Protein AF-A0A960WWF0-F1 (afdb_monomer)

pLDDT: mean 87.55, std 12.48, range [38.69, 98.38]

Mean predicted aligned error: 7.87 Å

Solvent-accessible surface area (backbone atoms only — not comparable to full-atom values): 12895 Å² total; per-residue (Å²): 133,82,84,79,66,78,76,80,79,58,61,78,89,78,50,83,87,71,92,72,83,80,56,82,59,89,64,68,84,74,41,84,50,78,66,40,29,57,54,46,32,54,31,53,75,71,74,46,76,85,78,80,82,72,55,70,64,59,49,49,40,48,52,27,39,72,49,34,64,39,79,54,59,69,83,77,71,60,83,82,85,68,87,78,57,60,65,64,51,48,54,53,43,60,70,31,72,44,19,8,55,44,53,30,51,63,50,35,64,56,54,65,66,55,83,68,74,58,95,86,44,80,73,79,70,68,44,54,49,28,55,52,41,45,23,49,39,52,55,67,66,54,52,68,70,56,54,53,45,29,28,75,43,29,94,75,42,95,82,56,52,82,82,46,56,33,35,37,34,58,62,64,65,50,76,61,79,87,73,64,86,86,52,58,69,69,58,53,51,49,56,54,48,52,47,50,47,54,48,48,36,45,46,26,41,62,76,69,71,36,89,109

Radius of gyration: 24.23 Å; Cα contacts (8 Å, |Δi|>4): 178; chains: 1; bounding box: 60×65×60 Å

Foldseek 3Di:
DDPPPVPPPDPPVPDDDDDDDQDDAPPPPQDPDSVSSVVRVVCVVVVHDDDDDDDPLVVLQCLLCVQQVDGDDVVSVDDDDDPDPVVVSNVVSQLDLSNLVVVLVVVCVLLVQDQDDDPQFPLPDRSVLLSVLSSVCSNVVPDPVVLVCLCPPLVPDPPRDPSSVSSVSSLSVQTDHDQPVPDDPVVSVVSVVVSVQSSVQSCCCNPVVDGD

Sequence (212 aa):
MAEENPSKDLPWAFHPLREQPLPEVKNTTWAKNRIDHFILAELEKNGLSPAPEADPRTLARRMSFDLIGLPPAAKIGGSPPTPIDYQSLIDELLASPHYGERWARHWLDLARYADVTESWSDAKSPAWLYRDWVIAAFNRDLSYDRFVIHQLANDLLPDSHPEDNAALGF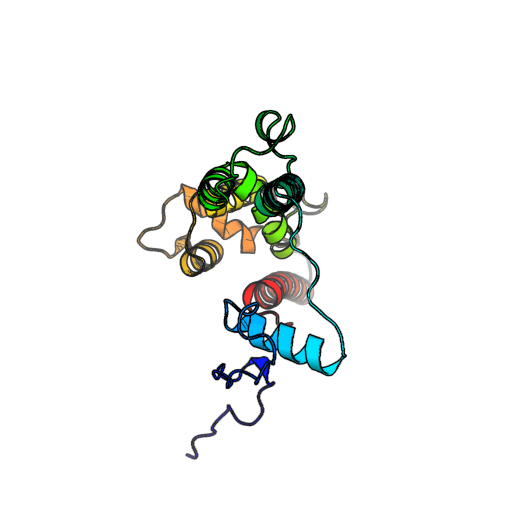IGLSPSYWKELQLPPEIISVTVAEEWEERMDAFGRTFLGLTL

Structure (mmCIF, N/CA/C/O backbone):
data_AF-A0A960WWF0-F1
#
_entry.id   AF-A0A960WWF0-F1
#
loop_
_atom_site.group_PDB
_atom_site.id
_atom_site.type_symbol
_atom_site.label_atom_id
_atom_site.label_alt_id
_atom_site.label_comp_id
_atom_site.label_asym_id
_atom_site.label_entity_id
_atom_site.label_seq_id
_atom_site.pdbx_PDB_ins_code
_atom_site.Cartn_x
_atom_site.Cartn_y
_atom_site.Cartn_z
_atom_site.occupancy
_atom_site.B_iso_or_equiv
_atom_site.auth_seq_id
_atom_site.auth_comp_id
_atom_site.auth_asym_id
_atom_site.auth_atom_id
_atom_site.pdbx_PDB_model_num
ATOM 1 N N . MET A 1 1 ? 11.484 -44.200 -6.581 1.00 38.69 1 MET A N 1
ATOM 2 C CA . MET A 1 1 ? 11.792 -42.775 -6.360 1.00 38.69 1 MET A CA 1
ATOM 3 C C . MET A 1 1 ? 10.978 -42.368 -5.155 1.00 38.69 1 MET A C 1
ATOM 5 O O . MET A 1 1 ? 9.762 -42.461 -5.227 1.00 38.69 1 MET A O 1
ATOM 9 N N . ALA A 1 2 ? 11.630 -42.125 -4.021 1.00 40.56 2 ALA A N 1
ATOM 10 C CA . ALA A 1 2 ? 10.933 -41.632 -2.842 1.00 40.56 2 ALA A CA 1
ATOM 11 C C . ALA A 1 2 ? 10.467 -40.205 -3.147 1.00 40.56 2 ALA A C 1
ATOM 13 O O . ALA A 1 2 ? 11.262 -39.413 -3.649 1.00 40.56 2 ALA A O 1
ATOM 14 N N . GLU A 1 3 ? 9.192 -39.909 -2.899 1.00 45.66 3 GLU A N 1
ATOM 15 C CA . GLU A 1 3 ? 8.708 -38.535 -2.796 1.00 45.66 3 GLU A CA 1
ATOM 16 C C . GLU A 1 3 ? 9.453 -37.890 -1.628 1.00 45.66 3 GLU A C 1
ATOM 18 O O . GLU A 1 3 ? 9.118 -38.084 -0.457 1.00 45.66 3 GLU A O 1
ATOM 23 N N . GLU A 1 4 ? 10.535 -37.185 -1.944 1.00 49.38 4 GLU A N 1
ATOM 24 C CA . GLU A 1 4 ? 11.105 -36.200 -1.043 1.00 49.38 4 GLU A CA 1
ATOM 25 C C . GLU A 1 4 ? 9.980 -35.208 -0.764 1.00 49.38 4 GLU A C 1
ATOM 27 O O . GLU A 1 4 ? 9.471 -34.566 -1.677 1.00 49.38 4 GLU A O 1
ATOM 32 N N . ASN A 1 5 ? 9.502 -35.180 0.477 1.00 50.72 5 ASN A N 1
ATOM 33 C CA . ASN A 1 5 ? 8.508 -34.220 0.915 1.00 50.72 5 ASN A CA 1
ATOM 34 C C . ASN A 1 5 ? 9.291 -32.987 1.391 1.00 50.72 5 ASN A C 1
ATOM 36 O O . ASN A 1 5 ? 9.748 -32.990 2.540 1.00 50.72 5 ASN A O 1
ATOM 40 N N . PRO A 1 6 ? 9.501 -31.960 0.542 1.00 54.50 6 PRO A N 1
ATOM 41 C CA . PRO A 1 6 ? 10.378 -30.824 0.846 1.00 54.50 6 PRO A CA 1
ATOM 42 C C . PRO A 1 6 ? 9.882 -29.991 2.036 1.00 54.50 6 PRO A C 1
ATOM 44 O O . PRO A 1 6 ? 10.555 -29.070 2.482 1.00 54.50 6 PRO A O 1
ATOM 47 N N . SER A 1 7 ? 8.699 -30.301 2.575 1.00 59.25 7 SER A N 1
ATOM 48 C CA . SER A 1 7 ? 8.036 -29.511 3.601 1.00 59.25 7 SER A CA 1
ATOM 49 C C . SER A 1 7 ? 8.588 -29.686 5.018 1.00 59.25 7 SER A C 1
ATOM 51 O O . SER A 1 7 ? 8.099 -28.998 5.907 1.00 59.25 7 SER A O 1
ATOM 53 N N . LYS A 1 8 ? 9.480 -30.648 5.301 1.00 57.59 8 LYS A N 1
ATOM 54 C CA . LYS A 1 8 ? 9.875 -30.937 6.698 1.00 57.59 8 LYS A CA 1
ATOM 55 C C . LYS A 1 8 ? 10.958 -30.016 7.266 1.00 57.59 8 LYS A C 1
ATOM 57 O O . LYS A 1 8 ? 10.985 -29.868 8.483 1.00 57.59 8 LYS A O 1
ATOM 62 N N . ASP A 1 9 ? 11.746 -29.363 6.414 1.00 80.19 9 ASP A N 1
ATOM 63 C CA . ASP A 1 9 ? 12.900 -28.550 6.835 1.00 80.19 9 ASP A CA 1
ATOM 64 C C . ASP A 1 9 ? 12.750 -27.047 6.523 1.00 80.19 9 ASP A C 1
ATOM 66 O O . ASP A 1 9 ? 13.706 -26.281 6.652 1.00 80.19 9 ASP A O 1
ATOM 70 N N . LEU A 1 10 ? 11.562 -26.592 6.111 1.00 83.2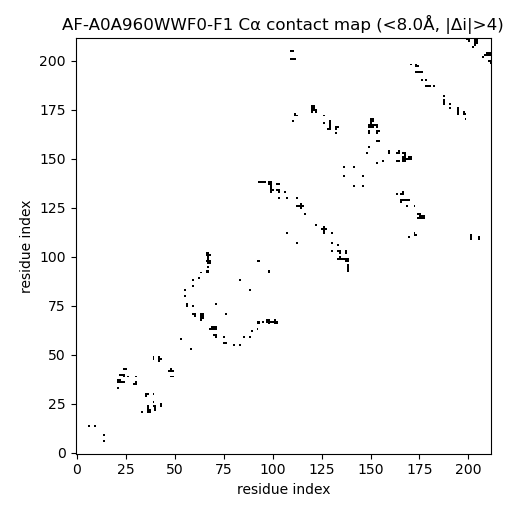5 10 LEU A N 1
ATOM 71 C CA . LEU A 1 10 ? 11.333 -25.173 5.837 1.00 83.25 10 LEU A CA 1
ATOM 72 C C . LEU A 1 10 ? 11.157 -24.363 7.140 1.00 83.25 10 LEU A C 1
ATOM 74 O O . LEU A 1 10 ? 10.583 -24.862 8.110 1.00 83.25 10 LEU A O 1
ATOM 78 N N . PRO A 1 11 ? 11.603 -23.091 7.187 1.00 85.31 11 PRO A N 1
ATOM 79 C CA . PRO A 1 11 ? 11.283 -22.186 8.288 1.00 85.31 11 PRO A CA 1
ATOM 80 C C . PRO A 1 11 ? 9.770 -22.041 8.498 1.00 85.31 11 PRO A C 1
ATOM 82 O O . PRO A 1 11 ? 8.991 -22.113 7.547 1.00 85.31 11 PRO A O 1
ATOM 85 N N . TRP A 1 12 ? 9.355 -21.748 9.737 1.00 85.69 12 TRP A N 1
ATOM 86 C CA . TRP A 1 12 ? 7.941 -21.663 10.144 1.00 85.69 12 TRP A CA 1
ATOM 87 C C . TRP A 1 12 ? 7.067 -20.794 9.216 1.00 85.69 12 TRP A C 1
ATOM 89 O O . TRP A 1 12 ? 5.897 -21.112 9.018 1.00 85.69 12 TRP A O 1
ATOM 99 N N . ALA A 1 13 ? 7.633 -19.737 8.622 1.00 85.75 13 ALA A N 1
ATOM 100 C CA . ALA A 1 13 ? 6.939 -18.794 7.743 1.00 85.75 13 ALA A CA 1
ATOM 101 C C . ALA A 1 13 ? 6.456 -19.406 6.413 1.00 85.75 13 ALA A C 1
ATOM 103 O O . ALA A 1 13 ? 5.546 -18.867 5.793 1.00 85.75 13 ALA A O 1
ATOM 104 N N . PHE A 1 14 ? 7.029 -20.536 5.987 1.00 86.00 14 PHE A N 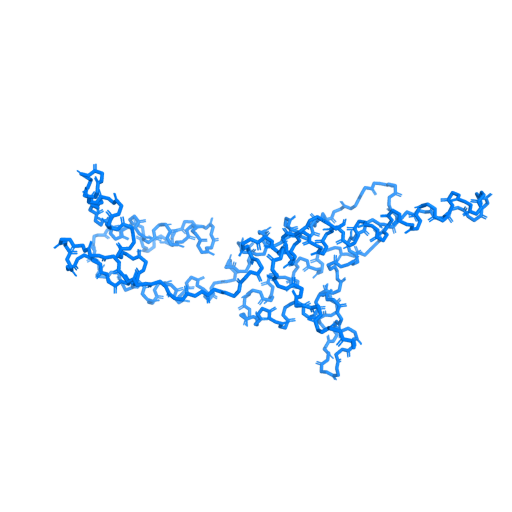1
ATOM 105 C CA . PHE A 1 14 ? 6.644 -21.232 4.753 1.00 86.00 14 PHE A CA 1
ATOM 106 C C . PHE A 1 14 ? 5.648 -22.369 4.985 1.00 86.00 14 PHE A C 1
ATOM 108 O O . PHE A 1 14 ? 5.232 -23.044 4.042 1.00 86.00 14 PHE A O 1
ATOM 115 N N . HIS A 1 15 ? 5.258 -22.610 6.237 1.00 86.81 15 HIS A N 1
ATOM 116 C CA . HIS A 1 15 ? 4.206 -23.567 6.527 1.00 86.81 15 HIS A CA 1
ATOM 117 C C . HIS A 1 15 ? 2.829 -22.926 6.329 1.00 86.81 15 HIS A C 1
ATOM 119 O O . HIS A 1 15 ? 2.633 -21.757 6.664 1.00 86.81 15 HIS A O 1
ATOM 125 N N . PRO A 1 16 ? 1.839 -23.690 5.834 1.00 88.00 16 PRO A N 1
ATOM 126 C CA . PRO A 1 16 ? 0.485 -23.182 5.682 1.00 88.00 16 PRO A CA 1
ATOM 127 C C . PRO A 1 16 ? -0.070 -22.728 7.035 1.00 88.00 16 PRO A C 1
ATOM 129 O O . PRO A 1 16 ? 0.020 -23.454 8.033 1.00 88.00 16 PRO A O 1
ATOM 132 N N . LEU A 1 17 ? -0.670 -21.535 7.052 1.00 87.31 17 LEU A N 1
ATOM 133 C CA . LEU A 1 17 ? -1.310 -20.987 8.241 1.00 87.31 17 LEU A CA 1
ATOM 134 C C . LEU A 1 17 ? -2.460 -21.898 8.674 1.00 87.31 17 LEU A C 1
ATOM 136 O O . LEU A 1 17 ? -3.305 -22.296 7.872 1.00 87.31 17 LEU A O 1
ATOM 140 N N . ARG A 1 18 ? -2.489 -22.226 9.965 1.00 88.00 18 ARG A N 1
ATOM 141 C CA . ARG A 1 18 ? -3.572 -22.992 10.583 1.00 88.00 18 ARG A CA 1
ATOM 142 C C . ARG A 1 18 ? -4.305 -22.111 11.566 1.00 88.00 18 ARG A C 1
ATOM 144 O O . ARG A 1 18 ? -3.680 -21.455 12.401 1.00 88.00 18 ARG A O 1
ATOM 151 N N . GLU A 1 19 ? -5.625 -22.143 11.477 1.00 89.50 19 GLU A N 1
ATOM 152 C CA . GLU A 1 19 ? -6.482 -21.451 12.421 1.00 89.50 19 GLU A CA 1
ATOM 153 C C . GLU A 1 19 ? -6.226 -21.971 13.841 1.00 89.50 19 GLU A C 1
ATOM 155 O O . GLU A 1 19 ? -6.281 -23.175 14.097 1.00 89.50 19 GLU A O 1
ATOM 160 N N . GLN A 1 20 ? -5.903 -21.055 14.754 1.00 91.06 20 GLN A N 1
ATOM 161 C CA . GLN A 1 20 ? -5.697 -21.375 16.163 1.00 91.06 20 GLN A CA 1
ATOM 162 C C . GLN A 1 20 ? -7.022 -21.275 16.929 1.00 91.06 20 GLN A C 1
ATOM 164 O O . GLN A 1 20 ? -7.843 -20.404 16.603 1.00 91.06 20 GLN A O 1
ATOM 169 N N . PRO A 1 21 ? -7.242 -22.128 17.948 1.00 94.44 21 PRO A N 1
ATOM 170 C CA . PRO A 1 21 ? -8.386 -21.979 18.836 1.00 94.44 21 PRO A CA 1
ATOM 171 C C . PRO A 1 21 ? -8.320 -20.627 19.554 1.00 94.44 21 PRO A C 1
ATOM 173 O O . PRO A 1 21 ? -7.237 -20.132 19.877 1.00 94.44 21 PRO A O 1
ATOM 176 N N . LEU A 1 22 ? -9.485 -20.024 19.792 1.00 95.69 22 LEU A N 1
ATOM 177 C CA . LEU A 1 22 ? -9.563 -18.762 20.520 1.00 95.69 22 LEU A CA 1
ATOM 178 C C . LEU A 1 22 ? -9.192 -18.992 21.991 1.00 95.69 22 LEU A C 1
ATOM 180 O O . LEU A 1 22 ? -9.698 -19.942 22.593 1.00 95.69 22 LEU A O 1
ATOM 184 N N . PRO A 1 23 ? -8.337 -18.143 22.583 1.00 95.44 23 PRO A N 1
ATOM 185 C CA . PRO A 1 23 ? -8.037 -18.233 24.000 1.00 95.44 23 PRO A CA 1
ATOM 186 C C . PRO A 1 23 ? -9.261 -17.849 24.835 1.00 95.44 23 PRO A C 1
ATOM 188 O O . PRO A 1 23 ? -10.071 -16.998 24.450 1.00 95.44 23 PRO A O 1
ATOM 191 N N . GLU A 1 24 ? -9.376 -18.475 26.003 1.00 94.06 24 GLU A N 1
ATOM 192 C CA . GLU A 1 24 ? -10.381 -18.107 26.993 1.00 94.06 24 GLU A CA 1
ATOM 193 C C . GLU A 1 24 ? -10.036 -16.744 27.600 1.00 94.06 24 GLU A C 1
ATOM 195 O O . GLU A 1 24 ? -8.903 -16.501 28.017 1.00 94.06 24 GLU A O 1
ATOM 200 N N . VAL A 1 25 ? -11.028 -15.857 27.643 1.00 95.75 25 VAL A N 1
ATOM 201 C CA . VAL A 1 25 ? -10.914 -14.502 28.193 1.00 95.75 25 VAL A CA 1
ATOM 202 C C . VAL A 1 25 ? -12.034 -14.268 29.196 1.00 95.75 25 VAL A C 1
ATOM 204 O O . VAL A 1 25 ? -13.142 -14.784 29.034 1.00 95.75 25 VAL A O 1
ATOM 207 N N . LYS A 1 26 ? -11.766 -13.480 30.235 1.00 93.06 26 LYS A N 1
ATOM 208 C CA . LYS A 1 26 ? -12.752 -13.146 31.270 1.00 93.06 26 LYS A CA 1
ATOM 209 C C . LYS A 1 26 ? -13.754 -12.121 30.756 1.00 93.06 26 LYS A C 1
ATOM 211 O O . LYS A 1 26 ? -14.948 -12.252 31.019 1.00 93.06 26 LYS A O 1
ATOM 216 N N . ASN A 1 27 ? -13.292 -11.101 30.028 1.00 89.44 27 ASN A N 1
ATOM 217 C CA . ASN A 1 27 ? -14.169 -10.072 29.471 1.00 89.44 27 ASN A CA 1
ATOM 218 C C . ASN A 1 27 ? -14.595 -10.382 28.027 1.00 89.44 27 ASN A C 1
ATOM 220 O O . ASN A 1 27 ? -14.081 -9.817 27.062 1.00 89.44 27 ASN A O 1
ATOM 224 N N . THR A 1 28 ? -15.610 -11.231 27.884 1.00 88.50 28 THR A N 1
ATOM 225 C CA . THR A 1 28 ? -16.163 -11.618 26.575 1.00 88.50 28 THR A CA 1
ATOM 226 C C . THR A 1 28 ? -16.912 -10.496 25.851 1.00 88.50 28 THR A C 1
ATOM 228 O O . THR A 1 28 ? -17.207 -10.635 24.672 1.00 88.50 28 THR A O 1
ATOM 231 N N . THR A 1 29 ? -17.238 -9.389 26.528 1.00 91.38 29 THR A N 1
ATOM 232 C CA . THR A 1 29 ? -17.971 -8.263 25.917 1.00 91.38 29 THR A CA 1
ATOM 233 C C . THR A 1 29 ? -17.063 -7.262 25.208 1.00 91.38 29 THR A C 1
ATOM 235 O O . THR A 1 29 ? -17.522 -6.540 24.325 1.00 91.38 29 THR A O 1
ATOM 238 N N . TRP A 1 30 ? -15.781 -7.208 25.586 1.00 93.12 30 TRP A N 1
ATOM 239 C CA . TRP A 1 30 ? -14.802 -6.322 24.955 1.00 93.12 30 TRP A CA 1
ATOM 240 C C . TRP A 1 30 ? -14.265 -6.896 23.643 1.00 93.12 30 TRP A C 1
ATOM 242 O O . TRP A 1 30 ? -14.091 -6.151 22.681 1.00 93.12 30 TRP A O 1
ATOM 252 N N . ALA A 1 31 ? -14.022 -8.209 23.593 1.00 93.62 31 ALA A N 1
ATOM 253 C CA . ALA A 1 31 ? -13.526 -8.871 22.395 1.00 93.62 31 ALA A CA 1
ATOM 254 C C . ALA A 1 31 ? -14.626 -8.946 21.322 1.00 93.62 31 ALA A C 1
ATOM 256 O O . ALA A 1 31 ? -15.626 -9.637 21.502 1.00 93.62 31 ALA A O 1
ATOM 257 N N . LYS A 1 32 ? -14.450 -8.222 20.209 1.00 91.88 32 LYS A N 1
ATOM 258 C CA . LYS A 1 32 ? -15.409 -8.176 19.089 1.00 91.88 32 LYS A CA 1
ATOM 259 C C . LYS A 1 32 ? -14.965 -9.061 17.929 1.00 91.88 32 LYS A C 1
ATOM 261 O O . LYS A 1 32 ? -15.793 -9.670 17.259 1.00 91.88 32 LYS A O 1
ATOM 266 N N . ASN A 1 33 ? -13.658 -9.131 17.702 1.00 93.06 33 ASN A N 1
ATOM 267 C CA . ASN A 1 33 ? -13.023 -9.882 16.628 1.00 93.06 33 ASN A CA 1
ATOM 268 C C . ASN A 1 33 ? -12.113 -10.981 17.183 1.00 93.06 33 ASN A C 1
ATOM 270 O O . ASN A 1 33 ? -11.666 -10.933 18.327 1.00 93.06 33 ASN A O 1
ATOM 274 N N . ARG A 1 34 ? -11.751 -11.951 16.335 1.00 94.25 34 ARG A N 1
ATOM 275 C CA . ARG A 1 34 ? -10.843 -13.051 16.710 1.00 94.25 34 ARG A CA 1
ATOM 276 C C . ARG A 1 34 ? -9.522 -12.554 17.299 1.00 94.25 34 ARG A C 1
ATOM 278 O O . ARG A 1 34 ? -9.054 -13.122 18.277 1.00 94.25 34 ARG A O 1
ATOM 285 N N . ILE A 1 35 ? -8.936 -11.503 16.720 1.00 94.44 35 ILE A N 1
ATOM 286 C CA . ILE A 1 35 ? -7.661 -10.945 17.190 1.00 94.44 35 ILE A CA 1
ATOM 287 C C . ILE A 1 35 ? -7.779 -10.329 18.591 1.00 94.44 35 ILE A C 1
ATOM 289 O O . ILE A 1 35 ? -6.846 -10.443 19.384 1.00 94.44 35 ILE A O 1
ATOM 293 N N . ASP A 1 36 ? -8.947 -9.779 18.934 1.00 95.38 36 ASP A N 1
ATOM 294 C CA . ASP A 1 36 ? -9.197 -9.163 20.238 1.00 95.38 36 ASP A CA 1
ATOM 295 C C . ASP A 1 36 ? -9.101 -10.197 21.363 1.00 95.38 36 ASP A C 1
ATOM 297 O O . ASP A 1 36 ? -8.605 -9.874 22.436 1.00 95.38 36 ASP A O 1
ATOM 301 N N . HIS A 1 37 ? -9.497 -11.454 21.115 1.00 96.38 37 HIS A N 1
ATOM 302 C CA . HIS A 1 37 ? -9.324 -12.537 22.088 1.00 96.38 37 HIS A CA 1
ATOM 303 C C . HIS A 1 37 ? -7.848 -12.777 22.414 1.00 96.38 37 HIS A C 1
ATOM 305 O O . HIS A 1 37 ? -7.496 -12.907 23.582 1.00 96.38 37 HIS A O 1
ATOM 311 N N . PHE A 1 38 ? -6.973 -12.808 21.405 1.00 96.00 38 PHE A N 1
ATOM 312 C CA . PHE A 1 38 ? -5.537 -13.013 21.620 1.00 96.00 38 PHE A CA 1
ATOM 313 C C . PHE A 1 38 ? -4.896 -11.834 22.358 1.00 96.00 38 PHE A C 1
ATOM 315 O O . PHE A 1 38 ? -4.106 -12.046 23.277 1.00 96.00 38 PHE A O 1
ATOM 322 N N . ILE A 1 39 ? -5.274 -10.602 22.006 1.00 95.81 39 ILE A N 1
ATOM 323 C CA . ILE A 1 39 ? -4.793 -9.393 22.688 1.00 95.81 39 ILE A CA 1
ATOM 324 C C . ILE A 1 39 ? -5.279 -9.375 24.143 1.00 95.81 39 ILE A C 1
ATOM 326 O O . ILE A 1 39 ? -4.481 -9.178 25.060 1.00 95.81 39 ILE A O 1
ATOM 330 N N . LEU A 1 40 ? -6.574 -9.608 24.369 1.00 97.00 40 LEU A N 1
ATOM 331 C CA . LEU A 1 40 ? -7.173 -9.575 25.700 1.00 97.00 40 LEU A CA 1
ATOM 332 C C . LEU A 1 40 ? -6.635 -10.691 26.596 1.00 97.00 40 LEU A C 1
ATOM 334 O O . LEU A 1 40 ? -6.362 -10.431 27.763 1.00 97.00 40 LEU A O 1
ATOM 338 N N . ALA A 1 41 ? -6.427 -11.896 26.064 1.00 96.88 41 ALA A N 1
ATOM 339 C CA . ALA A 1 41 ? -5.846 -12.999 26.823 1.00 96.88 41 ALA A CA 1
ATOM 340 C C . ALA A 1 41 ? -4.453 -12.643 27.364 1.00 96.88 41 ALA A C 1
ATOM 342 O O . ALA A 1 41 ? -4.168 -12.884 28.539 1.00 96.88 41 ALA A O 1
ATOM 343 N N . GLU A 1 42 ? -3.598 -12.019 26.546 1.00 97.12 42 GLU A N 1
ATOM 344 C CA . GLU A 1 42 ? -2.277 -11.591 27.010 1.00 97.12 42 GLU A CA 1
ATOM 345 C C . GLU A 1 42 ? -2.378 -10.409 27.990 1.00 97.12 42 GLU A C 1
ATOM 347 O O . GLU A 1 42 ? -1.6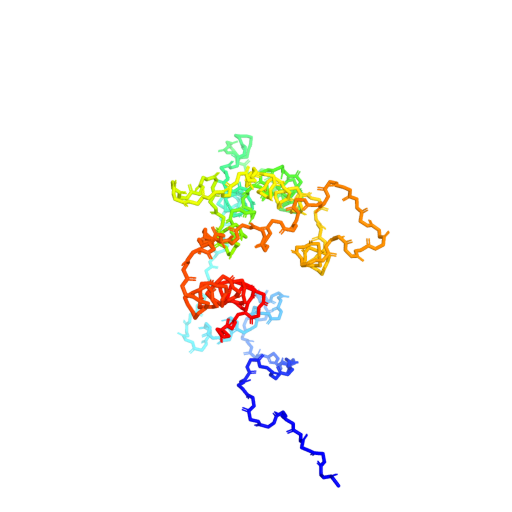70 -10.399 28.995 1.00 97.12 42 GLU A O 1
ATOM 352 N N . LEU A 1 43 ? -3.293 -9.452 27.785 1.00 97.00 43 LEU A N 1
ATOM 353 C CA . LEU A 1 43 ? -3.537 -8.376 28.757 1.00 97.00 43 LEU A CA 1
ATOM 354 C C . LEU A 1 43 ? -3.977 -8.931 30.121 1.00 97.00 43 LEU A C 1
ATOM 356 O O . LEU A 1 43 ? -3.365 -8.609 31.139 1.00 97.00 43 LEU A O 1
ATOM 360 N N . GLU A 1 44 ? -4.982 -9.807 30.150 1.00 96.50 44 GLU A N 1
ATOM 361 C CA . GLU A 1 44 ? -5.528 -10.396 31.377 1.00 96.50 44 GLU A CA 1
ATOM 362 C C . GLU A 1 44 ? -4.497 -11.251 32.120 1.00 96.50 44 GLU A C 1
ATOM 364 O O . GLU A 1 44 ? -4.411 -11.189 33.350 1.00 96.50 44 GLU A O 1
ATOM 369 N N . LYS A 1 45 ? -3.683 -12.017 31.383 1.00 96.94 45 LYS A N 1
ATOM 370 C CA . LYS A 1 45 ? -2.564 -12.798 31.930 1.00 96.94 45 LYS A CA 1
ATOM 371 C C . LYS A 1 45 ? -1.526 -11.911 32.619 1.00 96.94 45 LYS A C 1
ATOM 373 O O . LYS A 1 45 ? -0.982 -12.305 33.647 1.00 96.94 45 LYS A O 1
ATOM 378 N N . ASN A 1 46 ? -1.286 -10.713 32.088 1.00 97.56 46 ASN A N 1
ATOM 379 C CA . ASN A 1 46 ? -0.381 -9.722 32.674 1.00 97.56 46 ASN A CA 1
ATOM 380 C C . ASN A 1 46 ? -1.069 -8.802 33.705 1.00 97.56 46 ASN A C 1
ATOM 382 O O . ASN A 1 46 ? -0.449 -7.862 34.197 1.00 97.56 46 ASN A O 1
ATOM 386 N N . GLY A 1 47 ? -2.340 -9.047 34.050 1.00 96.56 47 GLY A N 1
ATOM 387 C CA . GLY A 1 47 ? -3.095 -8.214 34.993 1.00 96.56 47 GLY A CA 1
ATOM 388 C C . GLY A 1 47 ? -3.415 -6.810 34.468 1.00 96.56 47 GLY A C 1
ATOM 389 O O . GLY A 1 47 ? -3.698 -5.908 35.256 1.00 96.56 47 GLY A O 1
ATOM 390 N N . LEU A 1 48 ? -3.361 -6.613 33.151 1.00 96.44 48 LEU A N 1
ATOM 391 C CA . LEU A 1 48 ? -3.669 -5.360 32.473 1.00 96.44 48 LEU A CA 1
ATOM 392 C C . LEU A 1 48 ? -5.122 -5.346 31.994 1.00 96.44 48 LEU A C 1
ATOM 394 O O . LEU A 1 48 ? -5.742 -6.381 31.759 1.00 96.44 48 LEU A O 1
ATOM 398 N N . SER A 1 49 ? -5.666 -4.143 31.834 1.00 94.12 49 SER A N 1
ATOM 399 C CA . SER A 1 49 ? -6.978 -3.916 31.225 1.00 94.12 49 SER A CA 1
ATOM 400 C C . SER A 1 49 ? -6.822 -3.101 29.942 1.00 94.12 49 SER A C 1
ATOM 402 O O . SER A 1 49 ? -5.909 -2.272 29.872 1.00 94.12 49 SER A O 1
ATOM 404 N N . PRO A 1 50 ? -7.694 -3.299 28.937 1.00 94.00 50 PRO A N 1
ATOM 405 C CA . PRO A 1 50 ? -7.700 -2.461 27.746 1.00 94.00 50 PRO A CA 1
ATOM 406 C C . PRO A 1 50 ? -7.835 -0.973 28.087 1.00 94.00 50 PRO A C 1
ATOM 408 O O . PRO A 1 50 ? -8.532 -0.598 29.033 1.00 94.00 50 PRO A O 1
ATOM 411 N N . ALA A 1 51 ? -7.186 -0.123 27.292 1.00 92.25 51 ALA A N 1
ATOM 412 C CA . ALA A 1 51 ? -7.351 1.320 27.402 1.00 92.25 51 ALA A CA 1
ATOM 413 C C . ALA A 1 51 ? -8.794 1.734 27.046 1.00 92.25 51 ALA A C 1
ATOM 415 O O . ALA A 1 51 ? -9.427 1.078 26.211 1.00 92.25 51 ALA A O 1
ATOM 416 N N . PRO A 1 52 ? -9.319 2.822 27.641 1.00 91.94 52 PRO A N 1
ATOM 417 C CA . PRO A 1 52 ? -10.600 3.378 27.224 1.00 91.94 52 PRO A CA 1
ATOM 418 C C . PRO A 1 52 ? -10.551 3.823 25.757 1.00 91.94 52 PRO A C 1
ATOM 420 O O . PRO A 1 52 ? -9.495 4.196 25.239 1.00 91.94 52 PRO A O 1
ATOM 423 N N . GLU A 1 53 ? -11.708 3.801 25.097 1.00 88.56 53 GLU A N 1
ATOM 424 C CA . GLU A 1 53 ? -11.839 4.279 23.723 1.00 88.56 53 GLU A CA 1
ATOM 425 C C . GLU A 1 53 ? -11.476 5.768 23.632 1.00 88.56 53 GLU A C 1
ATOM 427 O O . GLU A 1 53 ? -11.820 6.569 24.505 1.00 88.56 53 GLU A O 1
ATOM 432 N N . ALA A 1 54 ? -10.736 6.129 22.584 1.00 91.50 54 ALA A N 1
ATOM 433 C CA . ALA A 1 54 ? -10.364 7.515 22.345 1.00 91.50 54 ALA A CA 1
ATOM 434 C C . ALA A 1 54 ? -11.593 8.343 21.940 1.00 91.50 54 ALA A C 1
ATOM 436 O O . ALA A 1 54 ? -12.540 7.827 21.349 1.00 91.50 54 ALA A O 1
ATOM 437 N N . ASP A 1 55 ? -11.573 9.644 22.228 1.00 88.50 55 ASP A N 1
ATOM 438 C CA . ASP A 1 55 ? -12.673 10.521 21.839 1.00 88.50 55 ASP A CA 1
ATOM 439 C C . ASP A 1 55 ? -12.820 10.596 20.299 1.00 88.50 55 ASP A C 1
ATOM 441 O O . ASP A 1 55 ? -11.827 10.441 19.573 1.00 88.50 55 ASP A O 1
ATOM 445 N N . PRO A 1 56 ? -14.030 10.878 19.774 1.00 86.81 56 PRO A N 1
ATOM 446 C CA . PRO A 1 56 ? -14.286 10.850 18.333 1.00 86.81 56 PRO A CA 1
ATOM 447 C C . PRO A 1 56 ? -13.367 11.758 17.510 1.00 86.81 56 PRO A C 1
ATOM 449 O O . PRO A 1 56 ? -12.977 11.413 16.395 1.00 86.81 56 PRO A O 1
ATOM 452 N N . ARG A 1 57 ? -12.963 12.909 18.061 1.00 86.00 57 ARG A N 1
ATOM 453 C CA . ARG A 1 57 ? -12.067 13.847 17.376 1.00 86.00 57 ARG A CA 1
ATOM 454 C C . ARG A 1 57 ? -10.659 13.270 17.259 1.00 86.00 57 ARG A C 1
ATOM 456 O O . ARG A 1 57 ? -10.020 13.424 16.217 1.00 86.00 57 ARG A O 1
ATOM 463 N N . THR A 1 58 ? -10.179 12.602 18.305 1.00 89.88 58 THR A N 1
ATOM 464 C CA . THR A 1 58 ? -8.900 11.884 18.278 1.00 89.88 58 THR A CA 1
ATOM 465 C C . THR A 1 58 ? -8.922 10.758 17.246 1.00 89.88 58 THR A C 1
ATOM 467 O O . THR A 1 58 ? -7.964 10.633 16.481 1.00 89.88 58 THR A O 1
ATOM 470 N N . LEU A 1 59 ? -10.004 9.977 17.177 1.00 90.69 59 LEU A N 1
ATOM 471 C CA . LEU A 1 59 ? -10.141 8.8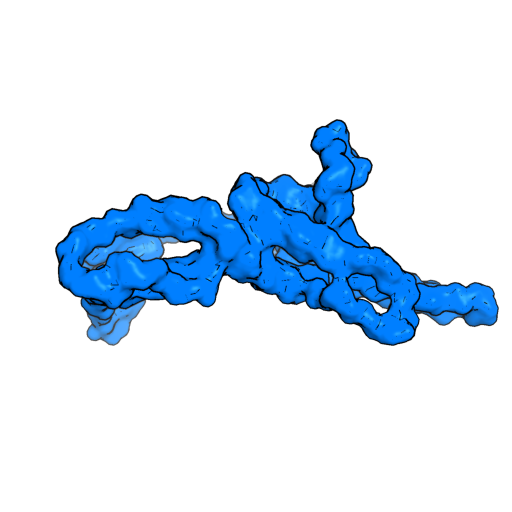99 16.192 1.00 90.69 59 LEU A CA 1
ATOM 472 C C . LEU A 1 59 ? -10.183 9.431 14.755 1.00 90.69 59 LEU A C 1
ATOM 474 O O . LEU A 1 59 ? -9.396 8.977 13.930 1.00 90.69 59 LEU A O 1
ATOM 478 N N . ALA A 1 60 ? -10.989 10.458 14.476 1.00 89.56 60 ALA A N 1
ATOM 479 C CA . ALA A 1 60 ? -11.042 11.085 13.153 1.00 89.56 60 ALA A CA 1
ATOM 480 C C . ALA A 1 60 ? -9.680 11.658 12.725 1.00 89.56 60 ALA A C 1
ATOM 482 O O . ALA A 1 60 ? -9.254 11.490 11.584 1.00 89.56 60 ALA A O 1
ATOM 483 N N . ARG A 1 61 ? -8.949 12.290 13.655 1.00 91.94 61 ARG A N 1
ATOM 484 C CA . ARG A 1 61 ? -7.594 12.789 13.388 1.00 91.94 61 ARG A CA 1
ATOM 485 C C . ARG A 1 61 ? -6.635 11.655 13.024 1.00 91.94 61 ARG A C 1
ATOM 487 O O . ARG A 1 61 ? -5.868 11.822 12.081 1.00 91.94 61 ARG A O 1
ATOM 494 N N . ARG A 1 62 ? -6.651 10.543 13.770 1.00 95.00 62 ARG A N 1
ATOM 495 C CA . ARG A 1 62 ? -5.816 9.365 13.473 1.00 95.00 62 ARG A CA 1
ATOM 496 C C . ARG A 1 62 ? -6.147 8.809 12.093 1.00 95.00 62 ARG A C 1
ATOM 498 O O . ARG A 1 62 ? -5.248 8.726 11.273 1.00 95.00 62 ARG A O 1
ATOM 505 N N . MET A 1 63 ? -7.430 8.587 11.799 1.00 94.56 63 MET A N 1
ATOM 506 C CA . MET A 1 63 ? -7.884 8.094 10.494 1.00 94.56 63 MET A CA 1
ATOM 507 C C . MET A 1 63 ? -7.389 8.961 9.332 1.00 94.56 63 MET A C 1
ATOM 509 O O . MET A 1 63 ? -6.859 8.417 8.369 1.00 94.56 63 MET A O 1
ATOM 513 N N . SER A 1 64 ? -7.489 10.295 9.412 1.00 94.81 64 SER A N 1
ATOM 514 C CA . SER A 1 64 ? -6.976 11.150 8.329 1.00 94.81 64 SER A CA 1
ATOM 515 C C . SER A 1 64 ? -5.455 11.067 8.175 1.00 94.81 64 SER A C 1
ATOM 517 O O . SER A 1 64 ? -4.965 10.938 7.055 1.00 94.81 64 SER A O 1
ATOM 519 N N . PHE A 1 65 ? -4.684 11.090 9.265 1.00 96.12 65 PHE A N 1
ATOM 520 C CA . PHE A 1 65 ? -3.226 10.964 9.145 1.00 96.12 65 PHE A CA 1
ATOM 521 C C . PHE A 1 65 ? -2.791 9.580 8.662 1.00 96.12 65 PHE A C 1
ATOM 523 O O . PHE A 1 65 ? -1.851 9.483 7.874 1.00 96.12 65 PHE A O 1
ATOM 530 N N . ASP A 1 66 ? -3.474 8.530 9.102 1.00 95.94 66 ASP A N 1
ATOM 531 C CA . ASP A 1 66 ? -3.141 7.158 8.742 1.00 95.94 66 ASP A CA 1
ATOM 532 C C . ASP A 1 66 ? -3.474 6.888 7.268 1.00 95.94 66 ASP A C 1
ATOM 534 O O . ASP A 1 66 ? -2.619 6.394 6.532 1.00 95.94 66 ASP A O 1
ATOM 538 N N . LEU A 1 67 ? -4.675 7.269 6.815 1.00 96.62 67 LEU A N 1
ATOM 539 C CA . LEU A 1 67 ? -5.150 6.964 5.463 1.00 96.62 67 LEU A CA 1
ATOM 540 C C . LEU A 1 67 ? -4.615 7.920 4.397 1.00 96.62 67 LEU A C 1
ATOM 542 O O . LEU A 1 67 ? -4.247 7.462 3.321 1.00 96.62 67 LEU A O 1
ATOM 546 N N . ILE A 1 68 ? -4.558 9.225 4.681 1.00 96.94 68 ILE A N 1
ATOM 547 C CA . ILE A 1 68 ? -4.215 10.243 3.673 1.00 96.94 68 ILE A CA 1
ATOM 548 C C . ILE A 1 68 ? -3.016 11.117 4.060 1.00 96.94 68 ILE A C 1
ATOM 550 O O . ILE A 1 68 ? -2.607 11.976 3.287 1.00 96.94 68 ILE A O 1
ATOM 554 N N . GLY A 1 69 ? -2.433 10.946 5.252 1.00 95.94 69 GLY A N 1
ATOM 555 C CA . GLY A 1 69 ? -1.260 11.718 5.689 1.00 95.94 69 GLY A CA 1
ATOM 556 C C . GLY A 1 69 ? -1.528 13.189 6.028 1.00 95.94 69 GLY A C 1
ATOM 557 O O . GLY A 1 69 ? -0.588 13.921 6.340 1.00 95.94 69 GLY A O 1
ATOM 558 N N . LEU A 1 70 ? -2.786 13.629 5.996 1.00 94.88 70 LEU A N 1
ATOM 559 C CA . LEU A 1 70 ? -3.191 15.024 6.167 1.00 94.88 70 LEU A CA 1
ATOM 560 C C . LEU A 1 70 ? -4.088 15.196 7.401 1.00 94.88 70 LEU A C 1
ATOM 562 O O . LEU A 1 70 ? -4.773 14.256 7.810 1.00 94.88 70 LEU A O 1
ATOM 566 N N . PRO A 1 71 ? -4.111 16.391 8.022 1.00 91.81 71 PRO A N 1
ATOM 567 C CA . PRO A 1 71 ? -5.078 16.677 9.072 1.00 91.81 71 PRO A CA 1
ATOM 568 C C . PRO A 1 71 ? -6.517 16.601 8.527 1.00 91.81 71 PRO A C 1
ATOM 570 O O . PRO A 1 71 ? -6.743 16.922 7.359 1.00 91.81 71 PRO A O 1
ATOM 573 N N . PRO A 1 72 ? -7.505 16.246 9.370 1.00 86.94 72 PRO A N 1
ATOM 574 C CA . PRO A 1 72 ? -8.904 16.217 8.957 1.00 86.94 72 PRO A CA 1
ATOM 575 C C . PRO A 1 72 ? -9.373 17.609 8.513 1.00 86.94 72 PRO A C 1
ATOM 577 O O . PRO A 1 72 ? -8.915 18.629 9.044 1.00 86.94 72 PRO A O 1
ATOM 580 N N . ALA A 1 73 ? -10.316 17.660 7.567 1.00 78.19 73 ALA A N 1
ATOM 581 C CA . ALA A 1 73 ? -10.878 18.915 7.074 1.00 78.19 73 ALA A CA 1
ATOM 582 C C . ALA A 1 73 ? -11.422 19.779 8.227 1.00 78.19 73 ALA A C 1
ATOM 584 O O . ALA A 1 73 ? -11.983 19.270 9.199 1.00 78.19 73 ALA A O 1
ATOM 585 N N . ALA A 1 74 ? -11.311 21.108 8.109 1.00 67.50 74 ALA A N 1
ATOM 586 C CA . ALA A 1 74 ? -11.655 22.047 9.184 1.00 67.50 74 ALA A CA 1
ATOM 587 C C . ALA A 1 74 ? -13.089 21.881 9.736 1.00 67.50 74 ALA A C 1
ATOM 589 O O . ALA A 1 74 ? -13.322 22.157 10.912 1.00 67.50 74 ALA A O 1
ATOM 590 N N . LYS A 1 75 ? -14.029 21.365 8.927 1.00 60.34 75 LYS A N 1
ATOM 591 C CA . LYS A 1 75 ? -15.403 21.024 9.347 1.00 60.34 75 LYS A CA 1
ATOM 592 C C . LYS A 1 75 ? -15.473 19.926 10.418 1.00 60.34 75 LYS A C 1
ATOM 594 O O . LYS A 1 75 ? -16.395 19.940 11.218 1.00 60.34 75 LYS A O 1
ATOM 599 N N . ILE A 1 76 ? -14.495 19.024 10.466 1.00 57.38 76 ILE A N 1
ATOM 600 C CA . ILE A 1 76 ? -14.369 17.950 11.467 1.00 57.38 76 ILE A CA 1
ATOM 601 C C . ILE A 1 76 ? -13.569 18.449 12.695 1.00 57.38 76 ILE A C 1
ATOM 603 O O . ILE A 1 76 ? -13.570 17.844 13.765 1.00 57.38 76 ILE A O 1
ATOM 607 N N . GLY A 1 77 ? -12.883 19.594 12.569 1.00 52.41 77 GLY A N 1
ATOM 608 C CA . GLY A 1 77 ? -11.976 20.142 13.578 1.00 52.41 77 GLY A CA 1
ATOM 609 C C . GLY A 1 77 ? -12.596 21.083 14.621 1.00 52.41 77 GLY A C 1
ATOM 610 O O . GLY A 1 77 ? -11.915 21.357 15.619 1.00 52.41 77 GLY A O 1
ATOM 611 N N . GLY A 1 78 ? -13.830 21.571 14.422 1.00 53.19 78 GLY A N 1
ATOM 612 C CA . GLY A 1 78 ? -14.461 22.603 15.260 1.00 53.19 78 GLY A CA 1
ATOM 613 C C . GLY A 1 78 ? -15.869 22.259 15.780 1.00 53.19 78 GLY A C 1
ATOM 614 O O . GLY A 1 78 ? -16.806 22.186 14.995 1.00 53.19 78 GLY A O 1
ATOM 615 N N . SER A 1 79 ? -16.007 22.194 17.115 1.00 48.53 79 SER A N 1
ATOM 616 C CA . SER A 1 79 ? -17.251 22.086 17.927 1.00 48.53 79 SER A CA 1
ATOM 617 C C . SER A 1 79 ? -17.969 20.706 18.018 1.00 48.53 79 SER A C 1
ATOM 619 O O . SER A 1 79 ? -17.716 19.841 17.190 1.00 48.53 79 SER A O 1
ATOM 621 N N . PRO A 1 80 ? -18.758 20.439 19.099 1.00 52.22 80 PRO A N 1
ATOM 622 C CA . PRO A 1 80 ? -18.924 19.119 19.752 1.00 52.22 80 PRO A CA 1
ATOM 623 C C . PRO A 1 80 ? -19.965 18.185 19.079 1.00 52.22 80 PRO A C 1
ATOM 625 O O . PRO A 1 80 ? -20.634 18.602 18.135 1.00 52.22 80 PRO A O 1
ATOM 628 N N . PRO A 1 81 ? -20.065 16.901 19.503 1.00 55.28 81 PRO A N 1
ATOM 629 C CA . PRO A 1 81 ? -20.069 15.752 18.612 1.00 55.28 81 PRO A CA 1
ATOM 630 C C . PRO A 1 81 ? -21.417 15.591 17.921 1.00 55.28 81 PRO A C 1
ATOM 632 O O . PRO A 1 81 ? -22.406 15.152 18.508 1.00 55.28 81 PRO A O 1
ATOM 635 N N . THR A 1 82 ? -21.438 15.852 16.623 1.00 57.88 82 THR A N 1
ATOM 636 C CA . THR A 1 82 ? -22.285 15.022 15.769 1.00 57.88 82 THR A CA 1
ATOM 637 C C . THR A 1 82 ? -21.748 13.592 15.897 1.00 57.88 82 THR A C 1
ATOM 639 O O . THR A 1 82 ? -20.524 13.435 15.970 1.00 57.88 82 THR A O 1
ATOM 642 N N . PRO A 1 83 ? -22.597 12.554 15.988 1.00 72.56 83 PRO A N 1
ATOM 643 C CA . PRO A 1 83 ? -22.116 11.185 15.869 1.00 72.56 83 PRO A CA 1
ATOM 644 C C . PRO A 1 83 ? -21.255 11.097 14.607 1.00 72.56 83 PRO A C 1
ATOM 646 O O . PRO A 1 83 ? -21.751 11.361 13.512 1.00 72.56 83 PRO A O 1
ATOM 649 N N . ILE A 1 84 ? -19.956 10.836 14.772 1.00 75.12 84 ILE A N 1
ATOM 650 C CA . ILE A 1 84 ? -19.080 10.616 13.626 1.00 75.12 84 ILE A CA 1
ATOM 651 C C . ILE A 1 84 ? -19.429 9.228 13.122 1.00 75.12 84 ILE A C 1
ATOM 653 O O . ILE A 1 84 ? -19.212 8.237 13.817 1.00 75.12 84 ILE A O 1
ATOM 657 N N . ASP A 1 85 ? -19.995 9.173 11.926 1.00 87.25 85 ASP A N 1
ATOM 658 C CA . ASP A 1 85 ? -20.097 7.924 11.198 1.00 87.25 85 ASP A CA 1
ATOM 659 C C . ASP A 1 85 ? -18.713 7.581 10.642 1.00 87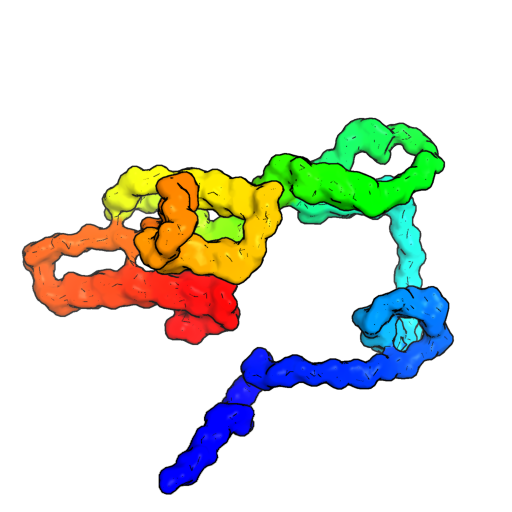.25 85 ASP A C 1
ATOM 661 O O . ASP A 1 85 ? -18.263 8.141 9.640 1.00 87.25 85 ASP A O 1
ATOM 665 N N . TYR A 1 86 ? -18.015 6.688 11.343 1.00 88.44 86 TYR A N 1
ATOM 666 C CA . TYR A 1 86 ? -16.678 6.261 10.950 1.00 88.44 86 TYR A CA 1
ATOM 667 C C . TYR A 1 86 ? -16.666 5.564 9.597 1.00 88.44 86 TYR A C 1
ATOM 669 O O . TYR A 1 86 ? -15.669 5.678 8.895 1.00 88.44 86 TYR A O 1
ATOM 677 N N . GLN A 1 87 ? -17.743 4.871 9.220 1.00 90.75 87 GLN A N 1
ATOM 678 C CA . GLN A 1 87 ? -17.791 4.181 7.939 1.00 90.75 87 GLN A CA 1
ATOM 679 C C . GLN A 1 87 ? -17.802 5.199 6.799 1.00 90.75 87 GLN A C 1
ATOM 681 O O . GLN A 1 87 ? -16.907 5.178 5.961 1.00 90.75 87 GLN A O 1
ATOM 686 N N . SER A 1 88 ? -18.719 6.167 6.854 1.00 91.19 88 SER A N 1
ATOM 687 C CA . SER A 1 88 ? -18.769 7.256 5.872 1.00 91.19 88 SER A CA 1
ATOM 688 C C . SER A 1 88 ? -17.465 8.064 5.818 1.00 91.19 88 SER A C 1
ATOM 690 O O . SER A 1 88 ? -17.014 8.431 4.736 1.00 91.19 88 SER A O 1
ATOM 692 N N . LEU A 1 89 ? -16.831 8.328 6.970 1.00 90.88 89 LEU A N 1
ATOM 693 C CA . LEU A 1 89 ? -15.538 9.020 7.012 1.00 90.88 89 LEU A CA 1
ATOM 694 C C . LEU A 1 89 ? -14.420 8.195 6.360 1.00 90.88 89 LEU A C 1
ATOM 696 O O . LEU A 1 89 ? -13.598 8.751 5.638 1.00 90.88 89 LEU A O 1
ATOM 700 N N . ILE A 1 90 ? -14.357 6.888 6.622 1.00 94.31 90 ILE A N 1
ATOM 701 C CA . ILE A 1 90 ? -13.364 6.003 6.003 1.00 94.31 90 ILE A CA 1
ATOM 702 C C . ILE A 1 90 ? -13.574 5.965 4.490 1.00 94.31 90 ILE A C 1
ATOM 704 O O . ILE A 1 90 ? -12.605 6.145 3.760 1.00 94.31 90 ILE A O 1
ATOM 708 N N . ASP A 1 91 ? -14.815 5.812 4.026 1.00 95.25 91 ASP A N 1
ATOM 709 C CA . ASP A 1 91 ? -15.141 5.799 2.598 1.00 95.25 91 ASP A CA 1
ATOM 710 C C . ASP A 1 91 ? -14.729 7.118 1.916 1.00 95.25 91 ASP A C 1
ATOM 712 O O . ASP A 1 91 ? -14.126 7.101 0.843 1.00 95.25 91 ASP A O 1
ATOM 716 N N . GLU A 1 92 ? -14.967 8.268 2.562 1.00 94.19 92 GLU A N 1
ATOM 717 C CA . GLU A 1 92 ? -14.501 9.579 2.082 1.00 94.19 92 GLU A CA 1
ATOM 718 C C . GLU A 1 92 ? -12.967 9.647 1.990 1.00 94.19 92 GLU A C 1
ATOM 720 O O . GLU A 1 92 ? -12.418 10.137 1.002 1.00 94.19 92 GLU A O 1
ATOM 725 N N . LEU A 1 93 ? -12.261 9.154 3.012 1.00 95.69 93 LEU A N 1
ATOM 726 C CA . LEU A 1 93 ? -10.799 9.181 3.059 1.00 95.69 93 LEU A CA 1
ATOM 727 C C . LEU A 1 93 ? -10.167 8.230 2.036 1.00 95.69 93 LEU A C 1
ATOM 729 O O . LEU A 1 93 ? -9.166 8.600 1.430 1.00 95.69 93 LEU A O 1
ATOM 733 N N . LEU A 1 94 ? -10.745 7.046 1.823 1.00 96.31 94 LEU A N 1
ATOM 734 C CA . LEU A 1 94 ? -10.297 6.087 0.808 1.00 96.31 94 LEU A CA 1
ATOM 735 C C . LEU A 1 94 ? -10.549 6.603 -0.616 1.00 96.31 94 LEU A C 1
ATOM 737 O O . LEU A 1 94 ? -9.736 6.364 -1.501 1.00 96.31 94 LEU A O 1
ATOM 741 N N . ALA A 1 95 ? -11.632 7.356 -0.835 1.00 96.31 95 ALA A N 1
ATOM 742 C CA . ALA A 1 95 ? -11.933 7.979 -2.126 1.00 96.31 95 ALA A CA 1
ATOM 743 C C . ALA A 1 95 ? -11.079 9.229 -2.431 1.00 96.31 95 ALA A C 1
ATOM 745 O O . ALA A 1 95 ? -11.122 9.761 -3.544 1.00 96.31 95 ALA A O 1
ATOM 746 N N . SER A 1 96 ? -10.325 9.737 -1.453 1.00 96.75 96 SER A N 1
ATOM 747 C CA . SER A 1 96 ? -9.461 10.905 -1.625 1.00 96.75 96 SER A CA 1
ATOM 748 C C . SER A 1 96 ? -8.244 10.571 -2.494 1.00 96.75 96 SER A C 1
ATOM 750 O O . SER A 1 96 ? -7.570 9.580 -2.222 1.00 96.75 96 SER A O 1
ATOM 752 N N . PRO A 1 97 ? -7.840 11.429 -3.452 1.00 96.75 97 PRO A N 1
ATOM 753 C CA . PRO A 1 97 ? -6.621 11.202 -4.238 1.00 96.75 97 PRO A CA 1
ATOM 754 C C . PRO A 1 97 ? -5.349 11.133 -3.375 1.00 96.75 97 PRO A C 1
ATOM 756 O O . PRO A 1 97 ? -4.365 10.500 -3.762 1.00 96.75 97 PRO A O 1
ATOM 759 N N . HIS A 1 98 ? -5.384 11.747 -2.187 1.00 98.00 98 HIS A N 1
ATOM 760 C CA . HIS A 1 98 ? -4.296 11.717 -1.212 1.00 98.00 98 HIS A CA 1
ATOM 761 C C . HIS A 1 98 ? -4.077 10.329 -0.592 1.00 98.00 98 HIS A C 1
ATOM 763 O O . HIS A 1 98 ? -3.007 10.082 -0.037 1.00 98.00 98 HIS A O 1
ATOM 769 N N . TYR A 1 99 ? -5.052 9.417 -0.689 1.00 98.19 99 TYR A N 1
ATOM 770 C CA . TYR A 1 99 ? -4.879 8.027 -0.270 1.00 98.19 99 TYR A CA 1
ATOM 771 C C . TYR A 1 99 ? -3.765 7.357 -1.082 1.00 98.19 99 TYR A C 1
ATOM 773 O O . TYR A 1 99 ? -2.784 6.871 -0.515 1.00 98.19 99 TYR A O 1
ATOM 781 N N . GLY A 1 100 ? -3.854 7.422 -2.412 1.00 98.25 100 GLY A N 1
ATOM 782 C CA . GLY A 1 100 ? -2.833 6.889 -3.305 1.00 98.25 100 GLY A CA 1
ATOM 783 C C . GLY A 1 100 ? -1.481 7.565 -3.114 1.00 98.25 100 GLY A C 1
ATOM 784 O O . GLY A 1 100 ? -0.472 6.876 -3.066 1.00 98.25 100 GLY A O 1
ATOM 785 N N . GLU A 1 101 ? -1.433 8.883 -2.910 1.00 97.56 101 GLU A N 1
ATOM 786 C CA . GLU A 1 101 ? -0.178 9.596 -2.613 1.00 97.56 101 GLU A CA 1
ATOM 787 C C . GLU A 1 101 ? 0.476 9.098 -1.313 1.00 97.56 101 GLU A C 1
ATOM 789 O O . GLU A 1 101 ? 1.690 8.870 -1.257 1.00 9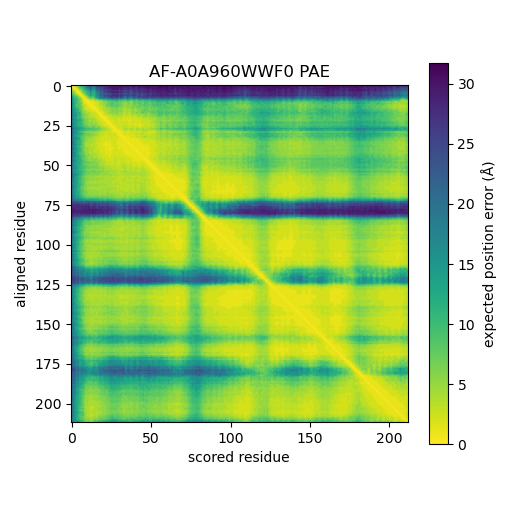7.56 101 GLU A O 1
ATOM 794 N N . ARG A 1 102 ? -0.331 8.894 -0.264 1.00 97.62 102 ARG A N 1
ATOM 795 C CA . ARG A 1 102 ? 0.127 8.415 1.043 1.00 97.62 102 ARG A CA 1
ATOM 796 C C . ARG A 1 102 ? 0.676 6.994 0.964 1.00 97.62 102 ARG A C 1
ATOM 798 O O . ARG A 1 102 ? 1.766 6.742 1.479 1.00 97.62 102 ARG A O 1
ATOM 805 N N . TRP A 1 103 ? -0.061 6.080 0.340 1.00 97.69 103 TRP A N 1
ATOM 806 C CA . TRP A 1 103 ? 0.303 4.663 0.288 1.00 97.69 103 TRP A CA 1
ATOM 807 C C . TRP A 1 103 ? 1.352 4.350 -0.777 1.00 97.69 103 TRP A C 1
ATOM 809 O O . TRP A 1 103 ? 2.257 3.555 -0.514 1.00 97.69 103 TRP A O 1
ATOM 819 N N . ALA A 1 104 ? 1.332 5.047 -1.916 1.00 97.69 104 ALA A N 1
ATOM 820 C CA . ALA A 1 104 ? 2.370 4.916 -2.934 1.00 97.69 104 ALA A CA 1
ATOM 821 C C . ALA A 1 104 ? 3.751 5.253 -2.383 1.00 97.69 104 ALA A C 1
ATOM 823 O O . ALA A 1 104 ? 4.705 4.573 -2.732 1.00 97.69 104 ALA A O 1
ATOM 824 N N . ARG A 1 105 ? 3.881 6.232 -1.477 1.00 95.44 105 ARG A N 1
ATOM 825 C CA . ARG A 1 105 ? 5.166 6.529 -0.823 1.00 95.44 105 ARG A CA 1
ATOM 826 C C . ARG A 1 105 ? 5.787 5.280 -0.187 1.00 95.44 105 ARG A C 1
ATOM 828 O O . ARG A 1 105 ? 6.970 5.030 -0.378 1.00 95.44 105 ARG A O 1
ATOM 835 N N . HIS A 1 106 ? 4.993 4.500 0.546 1.00 95.69 106 HIS A N 1
ATOM 836 C CA . HIS A 1 106 ? 5.477 3.279 1.193 1.00 95.69 106 HIS A CA 1
ATOM 837 C C . HIS A 1 106 ? 5.902 2.221 0.171 1.00 95.69 106 HIS A C 1
ATOM 839 O O . HIS A 1 106 ? 6.894 1.532 0.383 1.00 95.69 106 HIS A O 1
ATOM 845 N N . TRP A 1 107 ? 5.187 2.118 -0.951 1.00 97.12 107 TRP A N 1
ATOM 846 C CA . TRP A 1 107 ? 5.573 1.227 -2.044 1.00 97.12 107 TRP A CA 1
ATOM 847 C C . TRP A 1 107 ? 6.849 1.686 -2.759 1.00 97.12 107 TRP A C 1
ATOM 849 O O . TRP A 1 107 ? 7.716 0.879 -3.075 1.00 97.12 107 TRP A O 1
ATOM 859 N N . LEU A 1 108 ? 6.983 2.986 -3.004 1.00 96.06 108 LEU A N 1
ATOM 860 C CA . LEU A 1 108 ? 8.115 3.573 -3.718 1.00 96.06 108 LEU A CA 1
ATOM 861 C C . LEU A 1 108 ? 9.429 3.410 -2.948 1.00 96.06 108 LEU A C 1
ATOM 863 O O . LEU A 1 108 ? 10.468 3.220 -3.580 1.00 96.06 108 LEU A O 1
ATOM 867 N N . ASP A 1 109 ? 9.373 3.386 -1.612 1.00 93.88 109 ASP A N 1
ATOM 868 C CA . ASP A 1 109 ? 10.514 3.016 -0.768 1.00 93.88 109 ASP A CA 1
ATOM 869 C C . ASP A 1 109 ? 10.974 1.566 -1.052 1.00 93.88 109 ASP A C 1
ATOM 871 O O . ASP A 1 109 ? 12.172 1.303 -1.151 1.00 93.88 109 ASP A O 1
ATOM 875 N N . LEU A 1 110 ? 10.038 0.625 -1.244 1.00 94.00 110 LEU A N 1
ATOM 876 C CA . LEU A 1 110 ? 10.350 -0.773 -1.585 1.00 94.00 110 LEU A CA 1
ATOM 877 C C . LEU A 1 110 ? 10.867 -0.918 -3.021 1.00 94.00 110 LEU A C 1
ATOM 879 O O . LEU A 1 110 ? 11.816 -1.656 -3.272 1.00 94.00 110 LEU A O 1
ATOM 883 N N . ALA A 1 111 ? 10.288 -0.157 -3.949 1.00 92.75 111 ALA A N 1
ATOM 884 C CA . ALA A 1 111 ? 10.697 -0.121 -5.351 1.00 92.75 111 ALA A CA 1
ATOM 885 C C . ALA A 1 111 ? 12.018 0.637 -5.594 1.00 92.75 111 ALA A C 1
ATOM 887 O O . ALA A 1 111 ? 12.411 0.802 -6.747 1.00 92.75 111 ALA A O 1
ATOM 888 N N . ARG A 1 112 ? 12.687 1.122 -4.533 1.00 89.56 112 ARG A N 1
ATOM 889 C CA . ARG A 1 112 ? 13.942 1.899 -4.596 1.00 89.56 112 ARG A CA 1
ATOM 890 C C . ARG A 1 112 ? 13.839 3.105 -5.532 1.00 89.56 112 ARG A C 1
ATOM 892 O O . ARG A 1 112 ? 14.777 3.445 -6.249 1.00 89.56 112 ARG A O 1
ATOM 899 N N . TYR A 1 113 ? 12.674 3.745 -5.536 1.00 91.06 113 TYR A N 1
ATOM 900 C CA . TYR A 1 113 ? 12.395 4.861 -6.423 1.00 91.06 113 TYR A CA 1
ATOM 901 C C . TYR A 1 113 ? 13.263 6.079 -6.084 1.00 91.06 113 TYR A C 1
ATOM 903 O O . TYR A 1 113 ? 13.324 6.525 -4.937 1.00 91.06 113 TYR A O 1
ATOM 911 N N . ALA A 1 114 ? 13.852 6.672 -7.120 1.00 88.25 114 ALA A N 1
ATOM 912 C CA . ALA A 1 114 ? 14.465 7.990 -7.082 1.00 88.25 114 ALA A CA 1
ATOM 913 C C . ALA A 1 114 ? 13.979 8.794 -8.293 1.00 88.25 114 ALA A C 1
ATOM 915 O O . ALA A 1 114 ? 13.941 8.281 -9.410 1.00 88.25 114 ALA A O 1
ATOM 916 N N . ASP A 1 115 ? 13.606 10.059 -8.080 1.00 85.31 115 ASP A N 1
ATOM 917 C CA . ASP A 1 115 ? 13.105 10.913 -9.170 1.00 85.31 115 ASP A CA 1
ATOM 918 C C . ASP A 1 115 ? 14.225 11.333 -10.137 1.00 85.31 115 ASP A C 1
ATOM 920 O O . ASP A 1 115 ? 13.995 11.611 -11.312 1.00 85.31 115 ASP A O 1
ATOM 924 N N . VAL A 1 116 ? 15.460 11.352 -9.634 1.00 79.44 116 VAL A N 1
ATOM 925 C CA . VAL A 1 116 ? 16.672 11.657 -10.388 1.00 79.44 116 VAL A CA 1
ATOM 926 C C . VAL A 1 116 ? 17.684 10.560 -10.101 1.00 79.44 116 VAL A C 1
ATOM 928 O O . VAL A 1 116 ? 17.986 10.280 -8.941 1.00 79.44 116 VAL A O 1
ATOM 931 N N . THR A 1 117 ? 18.199 9.939 -11.157 1.00 74.62 117 THR A N 1
ATOM 932 C CA . THR A 1 117 ? 19.297 8.982 -11.051 1.00 74.62 117 THR A CA 1
ATOM 933 C C . THR A 1 117 ? 20.627 9.705 -10.896 1.00 74.62 117 THR A C 1
ATOM 935 O O . THR A 1 117 ? 20.773 10.876 -11.248 1.00 74.62 117 THR A O 1
ATOM 938 N N . GLU A 1 118 ? 21.621 8.989 -10.386 1.00 72.50 118 GLU A N 1
ATOM 939 C CA . GLU A 1 118 ? 22.967 9.522 -10.230 1.00 72.50 118 GLU A CA 1
ATOM 940 C C . GLU A 1 118 ? 23.554 10.036 -11.555 1.00 72.50 118 GLU A C 1
ATOM 942 O O . GLU A 1 118 ? 23.260 9.513 -12.629 1.00 72.50 118 GLU A O 1
ATOM 947 N N . SER A 1 119 ? 24.442 11.030 -11.479 1.00 71.56 119 SER A N 1
ATOM 948 C CA . SER A 1 119 ? 24.995 11.739 -12.649 1.00 71.56 119 SER A CA 1
ATOM 949 C C . SER A 1 119 ? 25.803 10.871 -13.623 1.00 71.56 119 SER A C 1
ATOM 951 O O . SER A 1 119 ? 26.057 11.292 -14.749 1.00 71.56 119 SER A O 1
ATOM 953 N N . TRP A 1 120 ? 26.219 9.683 -13.188 1.00 71.12 120 TRP A N 1
ATOM 954 C CA . TRP A 1 120 ? 26.952 8.686 -13.972 1.00 71.12 120 TRP A CA 1
ATOM 955 C C . TRP A 1 120 ? 26.034 7.642 -14.624 1.00 71.12 120 TRP A C 1
ATOM 957 O O . TRP A 1 120 ? 26.508 6.837 -15.421 1.00 71.12 120 TRP A O 1
ATOM 967 N N . SER A 1 121 ? 24.738 7.644 -14.296 1.00 68.81 121 SER A N 1
ATOM 968 C CA . SER A 1 121 ? 23.735 6.781 -14.916 1.00 68.81 121 SER A CA 1
ATOM 969 C C . SER A 1 121 ? 23.159 7.451 -16.162 1.00 68.81 121 SER A C 1
ATOM 971 O O . SER A 1 121 ? 22.641 8.565 -16.104 1.00 68.81 121 SER A O 1
ATOM 973 N N . ASP A 1 122 ? 23.188 6.739 -17.288 1.00 63.84 122 ASP A N 1
ATOM 974 C CA . ASP A 1 122 ? 22.565 7.164 -18.548 1.00 63.84 122 ASP A CA 1
ATOM 975 C C . ASP A 1 122 ? 21.046 6.901 -18.591 1.00 63.84 122 ASP A C 1
ATOM 977 O O . ASP A 1 122 ? 20.414 7.050 -19.643 1.00 63.84 122 ASP A O 1
ATOM 981 N N . ALA A 1 123 ? 20.434 6.500 -17.471 1.00 65.75 123 ALA A N 1
ATOM 982 C CA . ALA A 1 123 ? 18.998 6.277 -17.379 1.00 65.75 123 ALA A CA 1
ATOM 983 C C . ALA A 1 123 ? 18.229 7.592 -17.620 1.00 65.75 123 ALA A C 1
ATOM 985 O O . ALA A 1 123 ? 18.095 8.444 -16.749 1.00 65.75 123 ALA A O 1
ATOM 986 N N . LYS A 1 124 ? 17.708 7.759 -18.842 1.00 64.06 124 LYS A N 1
ATOM 987 C CA . LYS A 1 124 ? 16.925 8.938 -19.272 1.00 64.06 124 LYS A CA 1
ATOM 988 C C . LYS A 1 124 ? 15.416 8.754 -19.125 1.00 64.06 124 LYS A C 1
ATOM 990 O O . LYS A 1 124 ? 14.650 9.628 -19.534 1.00 64.06 124 LYS A O 1
ATOM 995 N N . SER A 1 125 ? 14.980 7.609 -18.608 1.00 69.69 125 SER A N 1
ATOM 996 C CA . SER A 1 125 ? 13.561 7.309 -18.472 1.00 69.69 125 SER A CA 1
ATOM 997 C C . SER A 1 125 ? 12.938 8.191 -17.385 1.00 69.69 125 SER A C 1
ATOM 999 O O . SER A 1 125 ? 13.491 8.279 -16.290 1.00 69.69 125 SER A O 1
ATOM 1001 N N . PRO A 1 126 ? 11.795 8.845 -17.652 1.00 85.31 126 PRO A N 1
ATOM 1002 C CA . PRO A 1 126 ? 11.109 9.674 -16.665 1.00 85.31 126 PRO A CA 1
ATOM 1003 C C . PRO A 1 126 ? 10.554 8.809 -15.521 1.00 85.31 126 PRO A C 1
ATOM 1005 O O . PRO A 1 126 ? 9.433 8.310 -15.600 1.00 85.31 126 PRO A O 1
ATOM 1008 N N . ALA A 1 127 ? 11.339 8.638 -14.452 1.00 89.12 127 ALA A N 1
ATOM 1009 C CA . ALA A 1 127 ? 10.999 7.805 -13.295 1.00 89.12 127 ALA A CA 1
ATOM 1010 C C . ALA A 1 127 ? 9.640 8.177 -12.678 1.00 89.12 127 ALA A C 1
ATOM 1012 O O . ALA A 1 127 ? 8.892 7.308 -12.231 1.00 89.12 127 ALA A O 1
ATOM 1013 N N . TRP A 1 128 ? 9.283 9.464 -12.700 1.00 92.50 128 TRP A N 1
ATOM 1014 C CA . TRP A 1 128 ? 7.996 9.965 -12.219 1.00 92.50 128 TRP A CA 1
ATOM 1015 C C . TRP A 1 128 ? 6.773 9.314 -12.886 1.00 92.50 128 TRP A C 1
ATOM 1017 O O . TRP A 1 128 ? 5.727 9.255 -12.249 1.00 92.50 128 TRP A O 1
ATOM 1027 N N . LEU A 1 129 ? 6.883 8.764 -14.105 1.00 93.75 129 LEU A N 1
ATOM 1028 C CA . LEU A 1 129 ? 5.782 8.007 -14.717 1.00 93.75 129 LEU A CA 1
ATOM 1029 C C . LEU A 1 129 ? 5.426 6.764 -13.897 1.00 93.75 129 LEU A C 1
ATOM 1031 O O . LEU A 1 129 ? 4.249 6.462 -13.724 1.00 93.75 129 LEU A O 1
ATOM 1035 N N . TYR A 1 130 ? 6.431 6.064 -13.363 1.00 95.50 130 TYR A N 1
ATOM 1036 C CA . TYR A 1 130 ? 6.205 4.920 -12.483 1.00 95.50 130 TYR A CA 1
ATOM 1037 C C . TYR A 1 130 ? 5.577 5.364 -11.158 1.00 95.50 130 TYR A C 1
ATOM 1039 O O . TYR A 1 130 ? 4.601 4.764 -10.717 1.00 95.50 130 TYR A O 1
ATOM 1047 N N . ARG A 1 131 ? 6.070 6.458 -10.557 1.00 96.38 131 ARG A N 1
ATOM 1048 C CA . ARG A 1 131 ? 5.465 7.050 -9.350 1.00 96.38 131 ARG A CA 1
ATOM 1049 C C . ARG A 1 131 ? 3.982 7.343 -9.560 1.00 96.38 131 ARG A C 1
ATOM 1051 O O . ARG A 1 131 ? 3.157 6.930 -8.748 1.00 96.38 131 ARG A O 1
ATOM 1058 N N . ASP A 1 132 ? 3.656 8.046 -10.638 1.00 97.00 132 ASP A N 1
ATOM 1059 C CA . ASP A 1 132 ? 2.287 8.459 -10.936 1.00 97.00 132 ASP A CA 1
ATOM 1060 C C . ASP A 1 132 ? 1.396 7.241 -11.230 1.00 97.00 132 ASP A C 1
ATOM 1062 O O . ASP A 1 132 ? 0.248 7.201 -10.784 1.00 97.00 132 ASP A O 1
ATOM 1066 N N . TRP A 1 133 ? 1.937 6.205 -11.883 1.00 97.62 133 TRP A N 1
ATOM 1067 C CA . TRP A 1 133 ? 1.237 4.933 -12.071 1.00 97.62 133 TRP A CA 1
ATOM 1068 C C . TRP A 1 133 ? 0.941 4.226 -10.744 1.00 97.62 133 TRP A C 1
ATOM 1070 O O . TRP A 1 133 ? -0.192 3.800 -10.533 1.00 97.62 133 TRP A O 1
ATOM 1080 N N . VAL A 1 134 ? 1.907 4.143 -9.821 1.00 98.06 134 VAL A N 1
ATOM 1081 C CA . VAL A 1 134 ? 1.694 3.532 -8.495 1.00 98.06 134 VAL A CA 1
ATOM 1082 C C . VAL A 1 134 ? 0.612 4.295 -7.723 1.00 98.06 134 VAL A C 1
ATOM 1084 O O . VAL A 1 134 ? -0.300 3.674 -7.181 1.00 98.06 134 VAL A O 1
ATOM 1087 N N . ILE A 1 135 ? 0.658 5.633 -7.716 1.00 98.38 135 ILE A N 1
ATOM 1088 C CA . ILE A 1 135 ? -0.376 6.476 -7.086 1.00 98.38 135 ILE A CA 1
ATOM 1089 C C . ILE A 1 135 ? -1.756 6.180 -7.686 1.00 98.38 135 ILE A C 1
ATOM 1091 O O . ILE A 1 135 ? -2.725 5.977 -6.951 1.00 98.38 135 ILE A O 1
ATOM 1095 N N . ALA A 1 136 ? -1.850 6.123 -9.017 1.00 97.94 136 ALA A N 1
ATOM 1096 C CA . ALA A 1 136 ? -3.094 5.814 -9.709 1.00 97.94 136 ALA A CA 1
ATOM 1097 C C . ALA A 1 136 ? -3.590 4.390 -9.410 1.00 97.94 136 ALA A C 1
ATOM 1099 O O . ALA A 1 136 ? -4.793 4.196 -9.242 1.00 97.94 136 ALA A O 1
ATOM 1100 N N . ALA A 1 137 ? -2.687 3.410 -9.304 1.00 97.62 137 ALA A N 1
ATOM 1101 C CA . ALA A 1 137 ? -3.014 2.024 -8.987 1.00 97.62 137 ALA A CA 1
ATOM 1102 C C . ALA A 1 137 ? -3.648 1.877 -7.596 1.00 97.62 137 ALA A C 1
ATOM 1104 O O . ALA A 1 137 ? -4.650 1.176 -7.466 1.00 97.62 137 ALA A O 1
ATOM 1105 N N . PHE A 1 138 ? -3.131 2.587 -6.586 1.00 97.75 138 PHE A N 1
ATOM 1106 C CA . PHE A 1 138 ? -3.758 2.638 -5.261 1.00 97.75 138 PHE A CA 1
ATOM 1107 C C . PHE A 1 138 ? -5.123 3.337 -5.295 1.00 97.75 138 PHE A C 1
ATOM 1109 O O . PHE A 1 138 ? -6.088 2.818 -4.747 1.00 97.75 138 PHE A O 1
ATOM 1116 N N . ASN A 1 139 ? -5.231 4.488 -5.966 1.00 98.19 139 ASN A N 1
ATOM 1117 C CA . ASN A 1 139 ? -6.482 5.258 -6.012 1.00 98.19 139 ASN A CA 1
ATOM 1118 C C . ASN A 1 139 ? -7.615 4.560 -6.783 1.00 98.19 139 ASN A C 1
ATOM 1120 O O . ASN A 1 139 ? -8.784 4.836 -6.529 1.00 98.19 139 ASN A O 1
ATOM 1124 N N . ARG A 1 140 ? -7.290 3.671 -7.729 1.00 96.38 140 ARG A N 1
ATOM 1125 C CA . ARG A 1 140 ? -8.280 2.860 -8.460 1.00 96.38 140 ARG A CA 1
ATOM 1126 C C . ARG A 1 140 ? -8.556 1.498 -7.819 1.00 96.38 140 ARG A C 1
ATOM 1128 O O . ARG A 1 140 ? -9.241 0.694 -8.442 1.00 96.38 140 ARG A O 1
ATOM 1135 N N . ASP A 1 141 ? -8.006 1.248 -6.628 1.00 95.94 141 ASP A N 1
ATOM 1136 C CA . ASP A 1 141 ? -8.121 -0.017 -5.893 1.00 95.94 141 ASP A CA 1
ATOM 1137 C C . ASP A 1 141 ? -7.734 -1.234 -6.754 1.00 95.94 141 ASP A C 1
ATOM 1139 O O . ASP A 1 141 ? -8.464 -2.219 -6.882 1.00 95.94 141 ASP A O 1
ATOM 1143 N N . LEU A 1 142 ? -6.583 -1.139 -7.435 1.00 96.00 142 LEU A N 1
ATOM 1144 C CA . LEU A 1 142 ? -6.090 -2.235 -8.263 1.00 96.00 142 LEU A CA 1
ATOM 1145 C C . LEU A 1 142 ? -5.779 -3.447 -7.380 1.00 96.00 142 LEU A C 1
ATOM 1147 O O . LEU A 1 142 ? -4.994 -3.355 -6.435 1.00 96.00 142 LEU A O 1
ATOM 1151 N N . SER A 1 143 ? -6.348 -4.601 -7.729 1.00 96.56 143 SER A N 1
ATOM 1152 C CA . SER A 1 143 ? -6.127 -5.827 -6.969 1.00 96.56 143 SER A CA 1
ATOM 1153 C C . SER A 1 143 ? -4.639 -6.181 -6.908 1.00 96.56 143 SER A C 1
ATOM 1155 O O . SER A 1 143 ? -3.899 -6.022 -7.883 1.00 96.56 143 SER A O 1
ATOM 1157 N N . TYR A 1 144 ? -4.186 -6.662 -5.748 1.00 95.62 144 TYR A N 1
ATOM 1158 C CA . TYR A 1 144 ? -2.762 -6.894 -5.496 1.00 95.62 144 TYR A CA 1
ATOM 1159 C C . TYR A 1 144 ? -2.121 -7.851 -6.513 1.00 95.62 144 TYR A C 1
ATOM 1161 O O . TYR A 1 144 ? -1.004 -7.616 -6.966 1.00 95.62 144 TYR A O 1
ATOM 1169 N N . ASP A 1 145 ? -2.838 -8.898 -6.926 1.00 95.75 145 ASP A N 1
ATOM 1170 C CA . ASP A 1 145 ? -2.385 -9.839 -7.952 1.00 95.75 145 ASP A CA 1
ATOM 1171 C C . ASP A 1 145 ? -2.117 -9.138 -9.291 1.00 95.75 145 ASP A C 1
ATOM 1173 O O . ASP A 1 145 ? -1.055 -9.326 -9.887 1.00 95.75 145 ASP A O 1
ATOM 1177 N N . ARG A 1 146 ? -3.026 -8.263 -9.736 1.00 95.81 146 ARG A N 1
ATOM 1178 C CA . ARG A 1 146 ? -2.834 -7.477 -10.957 1.00 95.81 146 ARG A CA 1
ATOM 1179 C C . ARG A 1 146 ? -1.727 -6.452 -10.784 1.00 95.81 146 ARG A C 1
ATOM 1181 O O . ARG A 1 146 ? -0.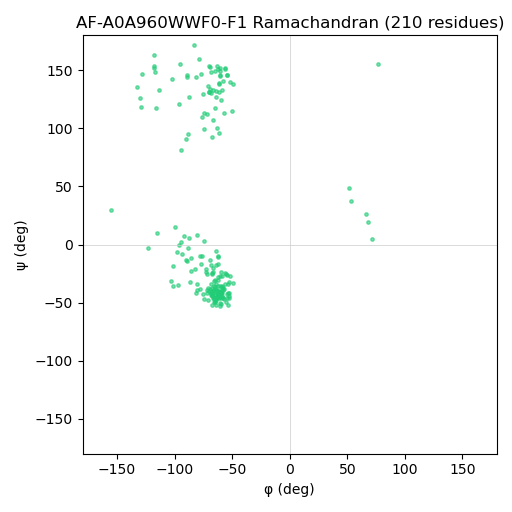881 -6.341 -11.665 1.00 95.81 146 ARG A O 1
ATOM 1188 N N . PHE A 1 147 ? -1.679 -5.760 -9.651 1.00 96.81 147 PHE A N 1
ATOM 1189 C CA . PHE A 1 147 ? -0.619 -4.807 -9.330 1.00 96.81 147 PHE A CA 1
ATOM 1190 C C . PHE A 1 147 ? 0.779 -5.435 -9.425 1.00 96.81 147 PHE A C 1
ATOM 1192 O O . PHE A 1 147 ? 1.684 -4.834 -10.002 1.00 96.81 147 PHE A O 1
ATOM 1199 N N . VAL A 1 148 ? 0.954 -6.661 -8.922 1.00 96.38 148 VAL A N 1
ATOM 1200 C CA . VAL A 1 148 ? 2.206 -7.423 -9.051 1.00 96.38 148 VAL A CA 1
ATOM 1201 C C . VAL A 1 148 ? 2.478 -7.773 -10.518 1.00 96.38 148 VAL A C 1
ATOM 1203 O O . VAL A 1 148 ? 3.571 -7.514 -11.015 1.00 96.38 148 VAL A O 1
ATOM 1206 N N . ILE A 1 149 ? 1.493 -8.327 -11.235 1.00 95.81 149 ILE A N 1
ATOM 1207 C CA . ILE A 1 149 ? 1.678 -8.773 -12.625 1.00 95.81 149 ILE A CA 1
ATOM 1208 C C . ILE A 1 149 ? 2.037 -7.606 -13.553 1.00 95.81 149 ILE A C 1
ATOM 1210 O O . ILE A 1 149 ? 2.966 -7.737 -14.349 1.00 95.81 149 ILE A O 1
ATOM 1214 N N . HIS A 1 150 ? 1.361 -6.459 -13.437 1.00 96.56 150 HIS A N 1
ATOM 1215 C CA . HIS A 1 150 ? 1.672 -5.277 -14.246 1.00 96.56 150 HIS A CA 1
ATOM 1216 C C . HIS A 1 150 ? 3.134 -4.835 -14.062 1.00 96.56 150 HIS A C 1
ATOM 1218 O O . HIS A 1 150 ? 3.802 -4.468 -15.024 1.00 96.56 150 HIS A O 1
ATOM 1224 N N . GLN A 1 151 ? 3.679 -4.931 -12.851 1.00 96.00 151 GLN A N 1
ATOM 1225 C CA . GLN A 1 151 ? 5.057 -4.511 -12.588 1.00 96.00 151 GLN A CA 1
ATOM 1226 C C . GLN A 1 151 ? 6.122 -5.453 -13.162 1.00 96.00 151 GLN A C 1
ATOM 1228 O O . GLN A 1 151 ? 7.249 -5.024 -13.402 1.00 96.00 151 GLN A O 1
ATOM 1233 N N . LEU A 1 152 ? 5.778 -6.723 -13.392 1.00 94.38 152 LEU A N 1
ATOM 1234 C CA . LEU A 1 152 ? 6.721 -7.744 -13.857 1.00 94.38 152 LEU A CA 1
ATOM 1235 C C . LEU A 1 152 ? 6.583 -8.069 -15.345 1.00 94.38 152 LEU A C 1
ATOM 1237 O O . LEU A 1 152 ? 7.562 -8.474 -15.966 1.00 94.38 152 LEU A O 1
ATOM 1241 N N . ALA A 1 153 ? 5.370 -7.967 -15.889 1.00 94.81 153 ALA A N 1
ATOM 1242 C CA . ALA A 1 153 ? 5.034 -8.550 -17.184 1.00 94.81 153 ALA A CA 1
ATOM 1243 C C . ALA A 1 153 ? 3.853 -7.848 -17.879 1.00 94.81 153 ALA A C 1
ATOM 1245 O O . ALA A 1 153 ? 3.103 -8.499 -18.609 1.00 94.81 153 ALA A O 1
ATOM 1246 N N . ASN A 1 154 ? 3.642 -6.541 -17.657 1.00 95.88 154 ASN A N 1
ATOM 1247 C CA . ASN A 1 154 ? 2.576 -5.802 -18.347 1.00 95.88 154 ASN A CA 1
ATOM 1248 C C . ASN A 1 154 ? 2.639 -5.966 -19.871 1.00 95.88 154 ASN A C 1
ATOM 1250 O O . ASN A 1 154 ? 1.616 -6.167 -20.505 1.00 95.88 154 ASN A O 1
ATOM 1254 N N . ASP A 1 155 ? 3.830 -5.928 -20.461 1.00 94.00 155 ASP A N 1
ATOM 1255 C CA . ASP A 1 155 ? 4.062 -6.097 -21.900 1.00 94.00 155 ASP A CA 1
ATOM 1256 C C . ASP A 1 155 ? 3.679 -7.485 -22.442 1.00 94.00 155 ASP A C 1
ATOM 1258 O O . ASP A 1 155 ? 3.486 -7.649 -23.647 1.00 94.00 155 ASP A O 1
ATOM 1262 N N . LEU A 1 156 ? 3.541 -8.480 -21.564 1.00 94.75 156 LEU A N 1
ATOM 1263 C CA . LEU A 1 156 ? 3.131 -9.842 -21.907 1.00 94.75 156 LEU A CA 1
ATOM 1264 C C . LEU A 1 156 ? 1.636 -10.094 -21.665 1.00 94.75 156 LEU A C 1
ATOM 1266 O O . LEU A 1 156 ? 1.132 -11.165 -22.018 1.00 94.75 156 LEU A O 1
ATOM 1270 N N . LEU A 1 157 ? 0.916 -9.140 -21.066 1.00 93.81 157 LEU A N 1
ATOM 1271 C CA . LEU A 1 157 ? -0.513 -9.275 -20.814 1.00 93.81 157 LEU A CA 1
ATOM 1272 C C . LEU A 1 157 ? -1.322 -9.078 -22.109 1.00 93.81 157 LEU A C 1
ATOM 1274 O O . LEU A 1 157 ? -1.160 -8.059 -22.789 1.00 93.81 157 LEU A O 1
ATOM 1278 N N . PRO A 1 158 ? -2.245 -10.003 -22.443 1.00 91.94 158 PRO A N 1
ATOM 1279 C CA . PRO A 1 158 ? -3.089 -9.882 -23.633 1.00 91.94 158 PRO A CA 1
ATOM 1280 C C . PRO A 1 158 ? -4.080 -8.711 -23.541 1.00 91.94 158 PRO A C 1
ATOM 1282 O O . PRO A 1 158 ? -4.538 -8.217 -24.567 1.00 91.94 158 PRO A O 1
ATOM 1285 N N . ASP A 1 159 ? -4.414 -8.287 -22.321 1.00 91.62 159 ASP A N 1
ATOM 1286 C CA . ASP A 1 159 ? -5.283 -7.160 -21.981 1.00 91.62 159 ASP A CA 1
ATOM 1287 C C . ASP A 1 159 ? -4.498 -5.889 -21.600 1.00 91.62 159 ASP A C 1
ATOM 1289 O O . ASP A 1 159 ? -5.078 -4.965 -21.034 1.00 91.62 159 ASP A O 1
ATOM 1293 N N . SER A 1 160 ? -3.194 -5.818 -21.902 1.00 91.38 160 SER A N 1
ATOM 1294 C CA . SER A 1 160 ? -2.369 -4.657 -21.551 1.00 91.38 160 SER A CA 1
ATOM 1295 C C . SER A 1 160 ? -2.809 -3.379 -22.260 1.00 91.38 160 SER A C 1
ATOM 1297 O O . SER A 1 160 ? -2.997 -3.336 -23.479 1.00 91.38 160 SER A O 1
ATOM 1299 N N . HIS A 1 161 ? -2.928 -2.300 -21.484 1.00 90.75 161 HIS A N 1
ATOM 1300 C CA . HIS A 1 161 ? -3.135 -0.961 -22.014 1.00 90.75 161 HIS A CA 1
ATOM 1301 C C . HIS A 1 161 ? -1.814 -0.174 -21.980 1.00 90.75 161 HIS A C 1
ATOM 1303 O O . HIS A 1 161 ? -1.053 -0.299 -21.016 1.00 90.75 161 HIS A O 1
ATOM 1309 N N . PRO A 1 162 ? -1.517 0.676 -22.985 1.00 89.88 162 PRO A N 1
ATOM 1310 C CA . PRO A 1 162 ? -0.285 1.466 -23.002 1.00 89.88 162 PRO A CA 1
ATOM 1311 C C . PRO A 1 162 ? -0.059 2.341 -21.761 1.00 89.88 162 PRO A C 1
ATOM 1313 O O . PRO A 1 162 ? 1.085 2.648 -21.436 1.00 89.88 162 PRO A O 1
ATOM 1316 N N . GLU A 1 163 ? -1.127 2.735 -21.062 1.00 89.62 163 GLU A N 1
ATOM 1317 C CA . GLU A 1 163 ? -1.045 3.514 -19.817 1.00 89.62 163 GLU A CA 1
ATOM 1318 C C . GLU A 1 163 ? -0.428 2.738 -18.645 1.00 89.62 163 GLU A C 1
ATOM 1320 O O . GLU A 1 163 ? 0.162 3.348 -17.755 1.00 89.62 163 GLU A O 1
ATOM 1325 N N . ASP A 1 164 ? -0.489 1.405 -18.674 1.00 95.12 164 ASP A N 1
ATOM 1326 C CA . ASP A 1 164 ? 0.107 0.545 -17.653 1.00 95.12 164 ASP A CA 1
ATOM 1327 C C . ASP A 1 164 ? 1.565 0.180 -17.955 1.00 95.12 164 ASP A C 1
ATOM 1329 O O . ASP A 1 164 ? 2.230 -0.431 -17.123 1.00 95.12 164 ASP A O 1
ATOM 1333 N N . ASN A 1 165 ? 2.128 0.607 -19.093 1.00 94.00 165 ASN A N 1
ATOM 1334 C CA . ASN A 1 165 ? 3.547 0.371 -19.396 1.00 94.00 165 ASN A CA 1
ATOM 1335 C C . ASN A 1 165 ? 4.480 1.004 -18.361 1.00 94.00 165 ASN A C 1
ATOM 1337 O O . ASN A 1 165 ? 5.581 0.506 -18.136 1.00 94.00 165 ASN A O 1
ATOM 1341 N N . ALA A 1 166 ? 4.033 2.081 -17.713 1.00 94.94 166 ALA A N 1
ATOM 1342 C CA . ALA A 1 166 ? 4.764 2.697 -16.620 1.00 94.94 166 ALA A CA 1
ATOM 1343 C C . ALA A 1 166 ? 4.999 1.724 -15.451 1.00 94.94 166 ALA A C 1
ATOM 1345 O O . ALA A 1 166 ? 6.015 1.864 -14.778 1.00 94.94 166 ALA A O 1
ATOM 1346 N N . ALA A 1 167 ? 4.144 0.711 -15.253 1.00 96.12 167 ALA A N 1
ATOM 1347 C CA . ALA A 1 167 ? 4.284 -0.305 -14.208 1.00 96.12 167 ALA A CA 1
ATOM 1348 C C . ALA A 1 167 ? 5.600 -1.090 -14.299 1.00 96.12 167 ALA A C 1
ATOM 1350 O O . ALA A 1 167 ? 6.217 -1.382 -13.275 1.00 96.12 167 ALA A O 1
ATOM 1351 N N . LEU A 1 168 ? 6.079 -1.356 -15.522 1.00 94.19 168 LEU A N 1
ATOM 1352 C CA . LEU A 1 168 ? 7.362 -2.030 -15.777 1.00 94.19 168 LEU A CA 1
ATOM 1353 C C . LEU A 1 168 ? 8.565 -1.237 -15.239 1.00 94.19 168 LEU A C 1
ATOM 1355 O O . LEU A 1 168 ? 9.681 -1.756 -15.161 1.00 94.19 168 LEU A O 1
ATOM 1359 N N . GLY A 1 169 ? 8.337 0.010 -14.817 1.00 92.06 169 GLY A N 1
ATOM 1360 C CA . GLY A 1 169 ? 9.284 0.807 -14.057 1.00 92.06 169 GLY A CA 1
ATOM 1361 C C . GLY A 1 169 ? 9.822 0.099 -12.813 1.00 92.06 169 GLY A C 1
ATOM 1362 O O . GLY A 1 169 ? 10.970 0.348 -12.482 1.00 92.06 169 GLY A O 1
ATOM 1363 N N . PHE A 1 170 ? 9.104 -0.840 -12.182 1.00 93.56 170 PHE A N 1
ATOM 1364 C CA . PHE A 1 170 ? 9.653 -1.582 -11.033 1.00 93.56 170 PHE A CA 1
ATOM 1365 C C . PHE A 1 170 ? 11.015 -2.230 -11.352 1.00 93.56 170 PHE A C 1
ATOM 1367 O O . PHE A 1 170 ? 11.962 -2.101 -10.582 1.00 93.56 170 PHE A O 1
ATOM 1374 N N . ILE A 1 171 ? 11.139 -2.867 -12.522 1.00 88.69 171 ILE A N 1
ATOM 1375 C CA . ILE A 1 171 ? 12.401 -3.460 -13.005 1.00 88.69 171 ILE A CA 1
ATOM 1376 C C . ILE A 1 171 ? 13.255 -2.415 -13.747 1.00 88.69 171 ILE A C 1
ATOM 1378 O O . ILE A 1 171 ? 14.489 -2.475 -13.745 1.00 88.69 171 ILE A O 1
ATOM 1382 N N . GLY A 1 172 ? 12.598 -1.460 -14.413 1.00 85.81 172 GLY A N 1
ATOM 1383 C CA . GLY A 1 172 ? 13.241 -0.426 -15.225 1.00 85.81 172 GLY A CA 1
ATOM 1384 C C . GLY A 1 172 ? 13.960 0.670 -14.432 1.00 85.81 172 GLY A C 1
ATOM 1385 O O . GLY A 1 172 ? 14.831 1.331 -14.989 1.00 85.81 172 GLY A O 1
ATOM 1386 N N . LEU A 1 173 ? 13.616 0.861 -13.156 1.00 84.81 173 LEU A N 1
ATOM 1387 C CA . LEU A 1 173 ? 14.265 1.815 -12.252 1.00 84.81 173 LEU A CA 1
ATOM 1388 C C . LEU A 1 173 ? 15.615 1.316 -11.728 1.00 84.81 173 LEU A C 1
ATOM 1390 O O . LEU A 1 173 ? 16.399 2.121 -11.227 1.00 84.81 173 LEU A O 1
ATOM 1394 N N . SER A 1 174 ? 15.902 0.016 -11.840 1.00 81.06 174 SER A N 1
ATOM 1395 C CA . SER A 1 174 ? 17.192 -0.530 -11.424 1.00 81.06 174 SER A CA 1
ATOM 1396 C C . SER A 1 174 ? 18.346 0.104 -12.212 1.00 81.06 174 SER A C 1
ATOM 1398 O O . SER A 1 174 ? 18.188 0.383 -13.406 1.00 81.06 174 SER A O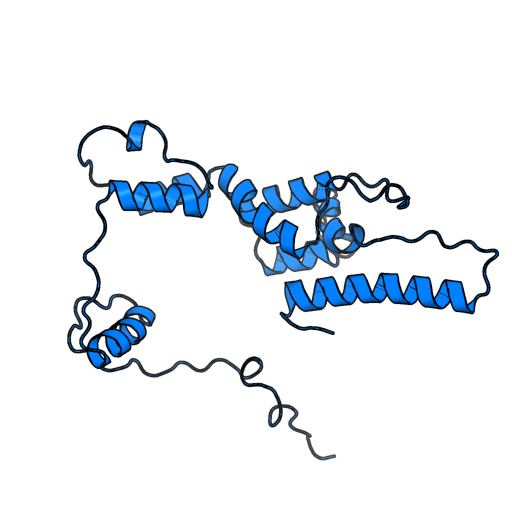 1
ATOM 1400 N N . PRO A 1 175 ? 19.522 0.284 -11.582 1.00 76.31 175 PRO A N 1
ATOM 1401 C CA . PRO A 1 175 ? 20.700 0.830 -12.236 1.00 76.31 175 PRO A CA 1
ATOM 1402 C C . PRO A 1 175 ? 21.006 0.144 -13.570 1.00 76.31 175 PRO A C 1
ATOM 1404 O O . PRO A 1 175 ? 20.931 -1.080 -13.714 1.00 76.31 175 PRO A O 1
ATOM 1407 N N . SER A 1 176 ? 21.377 0.960 -14.551 1.00 76.19 176 SER A N 1
ATOM 1408 C CA . SER A 1 176 ? 21.995 0.508 -15.790 1.00 76.19 176 SER A CA 1
ATOM 1409 C C . SER A 1 176 ? 23.399 1.087 -15.853 1.00 76.19 176 SER A C 1
ATOM 1411 O O . SER A 1 176 ? 23.563 2.308 -15.897 1.00 76.19 176 SER A O 1
ATOM 1413 N N . TYR A 1 177 ? 24.402 0.224 -15.865 1.00 76.00 177 TYR A N 1
ATOM 1414 C CA . TYR A 1 177 ? 25.796 0.607 -15.964 1.00 76.00 177 TYR A CA 1
ATOM 1415 C C . TYR A 1 177 ? 26.224 0.692 -17.429 1.00 76.00 177 TYR A C 1
ATOM 1417 O O . TYR A 1 177 ? 25.802 -0.089 -18.294 1.00 76.00 177 TYR A O 1
ATOM 1425 N N . TRP A 1 178 ? 27.098 1.657 -17.708 1.00 74.00 178 TRP A N 1
ATOM 1426 C CA . TRP A 1 178 ? 27.737 1.784 -19.009 1.00 74.00 178 TRP A CA 1
ATOM 1427 C C . TRP A 1 178 ? 28.639 0.572 -19.267 1.00 74.00 178 TRP A C 1
ATOM 1429 O O . TRP A 1 178 ? 29.615 0.343 -18.554 1.00 74.00 178 TRP A O 1
ATOM 1439 N N . LYS A 1 179 ? 28.326 -0.204 -20.311 1.00 76.94 179 LYS A N 1
ATOM 1440 C CA . LYS A 1 179 ? 29.175 -1.310 -20.770 1.00 76.94 179 LYS A CA 1
ATOM 1441 C C . LYS A 1 179 ? 30.152 -0.786 -21.813 1.00 76.94 179 LYS A C 1
ATOM 1443 O O . LYS A 1 179 ? 29.850 -0.769 -23.006 1.00 76.94 179 LYS A O 1
ATOM 1448 N N . GLU A 1 180 ? 31.329 -0.356 -21.373 1.00 78.69 180 GLU A N 1
ATOM 1449 C CA . GLU A 1 180 ? 32.389 0.025 -22.302 1.00 78.69 180 GLU A CA 1
ATOM 1450 C C . GLU A 1 180 ? 32.881 -1.215 -23.058 1.00 78.69 180 GLU A C 1
ATOM 1452 O O . GLU A 1 180 ? 33.577 -2.066 -22.511 1.00 78.69 180 GLU A O 1
ATOM 1457 N N . LEU A 1 181 ? 32.528 -1.308 -24.343 1.00 78.88 181 LEU A N 1
ATOM 1458 C CA . LEU A 1 181 ? 32.819 -2.470 -25.196 1.00 78.88 181 LEU A CA 1
ATOM 1459 C C . LEU A 1 181 ? 34.321 -2.747 -25.391 1.00 78.88 181 LEU A C 1
ATOM 1461 O O . LEU A 1 181 ? 34.680 -3.781 -25.946 1.00 78.88 181 LEU A O 1
ATOM 1465 N N . GLN A 1 182 ? 35.191 -1.823 -24.974 1.00 83.06 182 GLN A N 1
ATOM 1466 C CA . GLN A 1 182 ? 36.646 -1.995 -25.002 1.00 83.06 182 GLN A CA 1
ATOM 1467 C C . GLN A 1 182 ? 37.196 -2.699 -23.753 1.00 83.06 182 GLN A C 1
ATOM 1469 O O . GLN A 1 182 ? 38.366 -3.085 -23.744 1.00 83.06 182 GLN A O 1
ATOM 1474 N N . LEU A 1 183 ? 36.389 -2.860 -22.701 1.00 84.75 183 LEU A N 1
ATOM 1475 C CA . LEU A 1 183 ? 36.799 -3.582 -21.503 1.00 84.75 183 LEU A CA 1
ATOM 1476 C C . LEU A 1 183 ? 36.930 -5.089 -21.783 1.00 84.75 183 LEU A C 1
ATOM 1478 O O . LEU A 1 183 ? 36.243 -5.624 -22.658 1.00 84.75 183 LEU A O 1
ATOM 1482 N N . PRO A 1 184 ? 37.783 -5.798 -21.020 1.00 90.19 184 PRO A N 1
ATOM 1483 C CA . PRO A 1 184 ? 37.832 -7.252 -21.047 1.00 90.19 184 PRO A CA 1
ATOM 1484 C C . PRO A 1 184 ? 36.436 -7.872 -20.846 1.00 90.19 184 PRO A C 1
ATOM 1486 O O . PRO A 1 184 ? 35.681 -7.390 -19.991 1.00 90.19 184 PRO A O 1
ATOM 1489 N N . PRO A 1 185 ? 36.085 -8.945 -21.583 1.00 89.56 185 PRO A N 1
ATOM 1490 C CA . PRO A 1 185 ? 34.787 -9.609 -21.461 1.00 89.56 185 PRO A CA 1
ATOM 1491 C C . PRO A 1 185 ? 34.428 -10.014 -20.028 1.00 89.56 185 PRO A C 1
ATOM 1493 O O . PRO A 1 185 ? 33.256 -9.976 -19.662 1.00 89.56 185 PRO A O 1
ATOM 1496 N N . GLU A 1 186 ? 35.422 -10.355 -19.204 1.00 89.81 186 GLU A N 1
ATOM 1497 C CA . GLU A 1 186 ? 35.226 -10.717 -17.800 1.00 89.81 186 GLU A CA 1
ATOM 1498 C C . GLU A 1 186 ? 34.638 -9.548 -17.000 1.00 89.81 186 GLU A C 1
ATOM 1500 O O . GLU A 1 186 ? 33.689 -9.741 -16.244 1.00 89.81 186 GLU A O 1
ATOM 1505 N N . ILE A 1 187 ? 35.130 -8.325 -17.218 1.00 87.06 187 ILE A N 1
ATOM 1506 C CA . ILE A 1 187 ? 34.621 -7.128 -16.534 1.00 87.06 187 ILE A CA 1
ATOM 1507 C C . ILE A 1 187 ? 33.184 -6.844 -16.971 1.00 87.06 187 ILE A C 1
ATOM 1509 O O . ILE A 1 187 ? 32.314 -6.654 -16.127 1.00 87.06 187 ILE A O 1
ATOM 1513 N N . ILE A 1 188 ? 32.914 -6.896 -18.279 1.00 86.31 188 ILE A N 1
ATOM 1514 C CA . ILE A 1 188 ? 31.562 -6.683 -18.816 1.00 86.31 188 ILE A CA 1
ATOM 1515 C C . ILE A 1 188 ? 30.586 -7.721 -18.240 1.00 86.31 188 ILE A C 1
ATOM 1517 O O . ILE A 1 188 ? 29.460 -7.378 -17.884 1.00 86.31 188 ILE A O 1
ATOM 1521 N N . SER A 1 189 ? 31.017 -8.981 -18.118 1.00 87.69 189 SER A N 1
ATOM 1522 C CA . SER A 1 189 ? 30.189 -10.053 -17.559 1.00 87.69 189 SER A CA 1
ATOM 1523 C C . SER A 1 189 ? 29.840 -9.831 -16.085 1.00 87.69 189 SER A C 1
ATOM 1525 O O . SER A 1 189 ? 28.692 -10.050 -15.705 1.00 87.69 189 SER A O 1
ATOM 1527 N N . VAL A 1 190 ? 30.789 -9.335 -15.280 1.00 89.31 190 VAL A N 1
ATOM 1528 C CA . VAL A 1 190 ? 30.561 -9.000 -13.866 1.00 89.31 190 VAL A CA 1
ATOM 1529 C C . VAL A 1 190 ? 29.573 -7.846 -13.747 1.00 89.31 190 VAL A C 1
ATOM 1531 O O . VAL A 1 190 ? 28.590 -7.971 -13.029 1.00 89.31 190 VAL A O 1
ATOM 1534 N N . THR A 1 191 ? 29.753 -6.774 -14.521 1.00 86.56 191 THR A N 1
ATOM 1535 C CA . THR A 1 191 ? 28.825 -5.634 -14.510 1.00 86.56 191 THR A CA 1
ATOM 1536 C C . THR A 1 191 ? 27.398 -6.047 -14.878 1.00 86.56 191 THR A C 1
ATOM 1538 O O . THR A 1 191 ? 26.443 -5.615 -14.243 1.00 86.56 191 THR A O 1
ATOM 1541 N N . VAL A 1 192 ? 27.224 -6.912 -15.885 1.00 88.00 192 VAL A N 1
ATOM 1542 C CA . VAL A 1 192 ? 25.895 -7.441 -16.238 1.00 88.00 192 VAL A CA 1
ATOM 1543 C C . VAL A 1 192 ? 25.321 -8.298 -15.107 1.00 88.00 192 VAL A C 1
ATOM 1545 O O . VAL A 1 192 ? 24.122 -8.223 -14.850 1.00 88.00 192 VAL A O 1
ATOM 1548 N N . ALA A 1 193 ? 26.146 -9.103 -14.433 1.00 90.06 193 ALA A N 1
ATOM 1549 C CA . ALA A 1 193 ? 25.700 -9.912 -13.304 1.00 90.06 193 ALA A CA 1
ATOM 1550 C C . ALA A 1 193 ? 25.211 -9.041 -12.133 1.00 90.06 193 ALA A C 1
ATOM 1552 O O . ALA A 1 193 ? 24.121 -9.297 -11.632 1.00 90.06 193 ALA A O 1
ATOM 1553 N N . GLU A 1 194 ? 25.942 -7.982 -11.774 1.00 88.62 194 GLU A N 1
ATOM 1554 C CA . GLU A 1 194 ? 25.556 -7.024 -10.721 1.00 88.62 194 GLU A CA 1
ATOM 1555 C C . GLU A 1 194 ? 24.216 -6.329 -11.036 1.00 88.62 194 GLU A C 1
ATOM 1557 O O . GLU A 1 194 ? 23.352 -6.196 -10.171 1.00 88.62 194 GLU A O 1
ATOM 1562 N N . GLU A 1 195 ? 23.978 -5.944 -12.296 1.00 87.88 195 GLU A N 1
ATOM 1563 C CA . GLU A 1 195 ? 22.689 -5.367 -12.714 1.00 87.88 195 GLU A CA 1
ATOM 1564 C C . GLU A 1 195 ? 21.506 -6.337 -12.549 1.00 87.88 195 GLU A C 1
ATOM 1566 O O . GLU A 1 195 ? 20.372 -5.916 -12.295 1.00 87.88 195 GLU A O 1
ATOM 1571 N N . TRP A 1 196 ? 21.728 -7.630 -12.788 1.00 89.62 196 TRP A N 1
ATOM 1572 C CA . TRP A 1 196 ? 20.694 -8.653 -12.622 1.00 89.62 196 TRP A CA 1
ATOM 1573 C C . TRP A 1 196 ? 20.492 -9.019 -11.156 1.00 89.62 196 TRP A C 1
ATOM 1575 O O . TRP A 1 196 ? 19.347 -9.191 -10.740 1.00 89.62 196 TRP A O 1
ATOM 1585 N N . GLU A 1 197 ? 21.571 -9.090 -10.380 1.00 91.38 197 GLU A N 1
ATOM 1586 C CA . GLU A 1 197 ? 21.530 -9.286 -8.932 1.00 91.38 197 GLU A CA 1
ATOM 1587 C C . GLU A 1 197 ? 20.664 -8.212 -8.267 1.00 91.38 197 GLU A C 1
ATOM 1589 O O . GLU A 1 197 ? 19.729 -8.551 -7.550 1.00 91.38 197 GLU A O 1
ATOM 1594 N N . GLU A 1 198 ? 20.880 -6.934 -8.587 1.00 89.50 198 GLU A N 1
ATOM 1595 C CA . GLU A 1 198 ? 20.118 -5.818 -8.012 1.00 89.50 198 GLU A CA 1
ATOM 1596 C C . GLU A 1 198 ? 18.605 -5.937 -8.281 1.00 89.50 198 GLU A C 1
ATOM 1598 O O . GLU A 1 198 ? 17.778 -5.678 -7.403 1.00 89.50 198 GLU A O 1
ATOM 1603 N N . ARG A 1 199 ? 18.218 -6.401 -9.479 1.00 90.31 199 ARG A N 1
ATOM 1604 C CA . ARG A 1 199 ? 16.809 -6.669 -9.830 1.00 90.31 199 ARG A CA 1
ATOM 1605 C C . ARG A 1 199 ? 16.237 -7.851 -9.051 1.00 90.31 199 ARG A C 1
ATOM 1607 O O . ARG A 1 199 ? 15.091 -7.792 -8.603 1.00 90.31 199 ARG A O 1
ATOM 1614 N N . MET A 1 200 ? 17.014 -8.923 -8.902 1.00 92.00 200 MET A N 1
ATOM 1615 C CA . MET A 1 200 ? 16.607 -10.111 -8.147 1.00 92.00 200 MET A CA 1
ATOM 1616 C C . MET A 1 200 ? 16.486 -9.817 -6.651 1.00 92.00 200 MET A C 1
ATOM 1618 O O . MET A 1 200 ? 15.515 -10.252 -6.033 1.00 92.00 200 MET A O 1
ATOM 1622 N N . ASP A 1 201 ? 17.398 -9.029 -6.083 1.00 92.44 201 ASP A N 1
ATOM 1623 C CA . ASP A 1 201 ? 17.359 -8.611 -4.681 1.00 92.44 201 ASP A CA 1
ATOM 1624 C C . ASP A 1 201 ? 16.171 -7.672 -4.411 1.00 92.44 201 ASP A C 1
ATOM 1626 O O . ASP A 1 201 ? 15.425 -7.881 -3.450 1.00 92.44 201 ASP A O 1
ATOM 1630 N N . ALA A 1 202 ? 15.916 -6.693 -5.290 1.00 91.88 202 ALA A N 1
ATOM 1631 C CA . ALA A 1 202 ? 14.738 -5.830 -5.187 1.00 91.88 202 ALA A CA 1
ATOM 1632 C C . ALA A 1 202 ? 13.432 -6.641 -5.233 1.00 91.88 202 ALA A C 1
ATOM 1634 O O . ALA A 1 202 ? 12.547 -6.436 -4.397 1.00 91.88 202 ALA A O 1
ATOM 1635 N N . PHE A 1 203 ? 13.323 -7.603 -6.154 1.00 93.25 203 PHE A N 1
ATOM 1636 C CA . PHE A 1 203 ? 12.171 -8.499 -6.248 1.00 93.25 203 PHE A CA 1
ATOM 1637 C C . PHE A 1 203 ? 12.024 -9.389 -5.005 1.00 93.25 203 PHE A C 1
ATOM 1639 O O . PHE A 1 203 ? 10.955 -9.421 -4.389 1.00 93.25 203 PHE A O 1
ATOM 1646 N N . GLY A 1 204 ? 13.097 -10.083 -4.617 1.00 93.56 204 GLY A N 1
ATOM 1647 C CA . GLY A 1 204 ? 13.109 -11.016 -3.494 1.00 93.56 204 GLY A CA 1
ATOM 1648 C C . GLY A 1 204 ? 12.701 -10.340 -2.191 1.00 93.56 204 GLY A C 1
ATOM 1649 O O . GLY A 1 204 ? 11.823 -10.836 -1.481 1.00 93.56 204 GLY A O 1
ATOM 1650 N N . ARG A 1 205 ? 13.251 -9.157 -1.905 1.00 93.56 205 ARG A N 1
ATOM 1651 C CA . ARG A 1 205 ? 12.922 -8.422 -0.678 1.00 93.56 205 ARG A CA 1
ATOM 1652 C C . ARG A 1 205 ? 11.518 -7.839 -0.705 1.00 93.56 205 ARG A C 1
ATOM 1654 O O . ARG A 1 205 ? 10.825 -7.915 0.304 1.00 93.56 205 ARG A O 1
ATOM 1661 N N . THR A 1 206 ? 11.102 -7.273 -1.836 1.00 93.81 206 THR A N 1
ATOM 1662 C CA . THR A 1 206 ? 9.827 -6.549 -1.936 1.00 93.81 206 THR A CA 1
ATOM 1663 C C . THR A 1 206 ? 8.631 -7.489 -1.955 1.00 93.81 206 THR A C 1
ATOM 1665 O O . THR A 1 206 ? 7.662 -7.260 -1.235 1.00 93.81 206 THR A O 1
ATOM 1668 N N . PHE A 1 207 ? 8.689 -8.550 -2.761 1.00 92.69 207 PHE A N 1
ATOM 1669 C CA . PHE A 1 207 ? 7.547 -9.444 -2.958 1.00 92.69 207 PHE A CA 1
ATOM 1670 C C . PHE A 1 207 ? 7.601 -10.692 -2.082 1.00 92.69 207 PHE A C 1
ATOM 1672 O O . PHE A 1 207 ? 6.555 -11.169 -1.650 1.00 92.69 207 PHE A O 1
ATOM 1679 N N . LEU A 1 208 ? 8.794 -11.235 -1.816 1.00 90.56 208 LEU A N 1
ATOM 1680 C CA . LEU A 1 208 ? 8.931 -12.493 -1.072 1.00 90.56 208 LEU A CA 1
ATOM 1681 C C . LEU A 1 208 ? 9.326 -12.280 0.394 1.00 90.56 208 LEU A C 1
ATOM 1683 O O . LEU A 1 208 ? 9.168 -13.191 1.203 1.00 90.56 208 LEU A O 1
ATOM 1687 N N . GLY A 1 209 ? 9.853 -11.102 0.745 1.00 89.75 209 GLY A N 1
ATOM 1688 C CA . GLY A 1 209 ? 10.459 -10.863 2.055 1.00 89.75 209 GLY A CA 1
ATOM 1689 C C . GLY A 1 209 ? 11.740 -11.677 2.274 1.00 89.75 209 GLY A C 1
ATOM 1690 O O . GLY A 1 209 ? 12.075 -11.994 3.415 1.00 89.75 209 GLY A O 1
ATOM 1691 N N . LEU A 1 210 ? 12.438 -12.044 1.193 1.00 88.69 210 LEU A N 1
ATOM 1692 C CA . LEU A 1 210 ? 13.636 -12.884 1.214 1.00 88.69 210 LEU A CA 1
ATOM 1693 C C . LEU A 1 210 ? 14.850 -12.132 0.671 1.00 88.69 210 LEU A C 1
ATOM 1695 O O . LEU A 1 210 ? 14.731 -11.236 -0.158 1.00 88.69 210 LEU A O 1
ATOM 1699 N N . THR A 1 211 ? 16.033 -12.518 1.137 1.00 86.62 211 THR A N 1
ATOM 1700 C CA . THR A 1 211 ? 17.301 -12.178 0.481 1.00 86.62 211 THR A CA 1
ATOM 1701 C C . THR A 1 211 ? 17.677 -13.367 -0.393 1.00 86.62 211 THR A C 1
ATOM 1703 O O . THR A 1 211 ? 17.746 -14.485 0.126 1.00 86.62 211 THR A O 1
ATOM 1706 N N . LEU A 1 212 ? 17.814 -13.131 -1.698 1.00 80.75 212 LEU A N 1
ATOM 1707 C CA . LEU A 1 212 ? 18.104 -14.143 -2.717 1.00 80.75 212 LEU A CA 1
ATOM 1708 C C . LEU A 1 212 ? 19.550 -14.029 -3.193 1.00 80.75 212 LEU A C 1
ATOM 1710 O O . LEU A 1 212 ? 20.051 -12.887 -3.212 1.00 80.75 212 LEU A O 1
#

Secondary structure (DSSP, 8-state):
-----GGGSS-GGGSPP-PPPPPP-S-TTT--SHHHHHHHHHHHHTT--PPPPPPHHHHHHHHHHHHHSSPPPHHHHSSS-----HHHHHHHHHTSHHHHHHHHHHHHHHTT--SS--TT----S-THHHHHHHHHHHHTT--HHHHHHHHHHGGG-TT--GGGGGGGHHHHTS------TTS-HHHHHHHHHHHHHHHHHHHIIIIIS---